Protein AF-A0A6P6XE10-F1 (afdb_monomer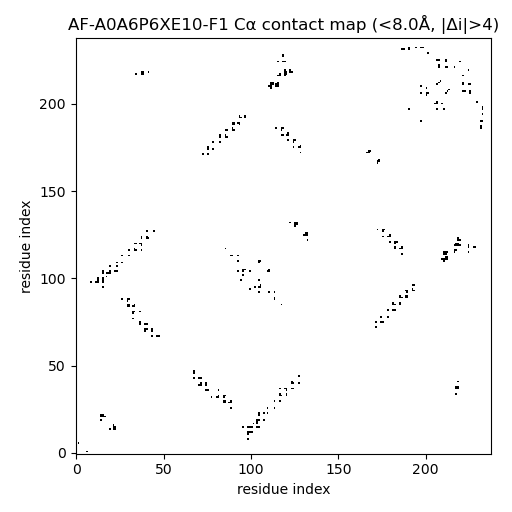)

Structure (mmCIF, N/CA/C/O backbone):
data_AF-A0A6P6XE10-F1
#
_entry.id   AF-A0A6P6XE10-F1
#
loop_
_atom_site.group_PDB
_atom_site.id
_atom_site.type_symbol
_atom_site.label_atom_id
_atom_site.label_alt_id
_atom_site.label_comp_id
_atom_site.label_asym_id
_atom_site.label_entity_id
_atom_site.label_seq_id
_atom_site.pdbx_PDB_ins_code
_atom_site.Cartn_x
_atom_site.Cartn_y
_atom_site.Cartn_z
_atom_site.occupancy
_atom_site.B_iso_or_equiv
_atom_site.auth_seq_id
_atom_site.auth_comp_id
_atom_site.auth_asym_id
_atom_site.auth_atom_id
_atom_site.pdbx_PDB_model_num
ATOM 1 N N . MET A 1 1 ? 12.582 8.127 -29.997 1.00 44.25 1 MET A N 1
ATOM 2 C CA . MET A 1 1 ? 12.121 9.504 -30.274 1.00 44.25 1 MET A CA 1
ATOM 3 C C . MET A 1 1 ? 11.555 10.067 -28.974 1.00 44.25 1 MET A C 1
ATOM 5 O O . MET A 1 1 ? 10.581 9.521 -28.466 1.00 44.25 1 MET A O 1
ATOM 9 N N . VAL A 1 2 ? 12.237 11.035 -28.357 1.00 37.75 2 VAL A N 1
ATOM 10 C CA . VAL A 1 2 ? 11.809 11.647 -27.086 1.00 37.75 2 VAL A CA 1
ATOM 11 C C . VAL A 1 2 ? 10.802 12.744 -27.424 1.00 37.75 2 VAL A C 1
ATOM 13 O O . VAL A 1 2 ? 11.134 13.687 -28.129 1.00 37.75 2 VAL A O 1
ATOM 16 N N . CYS A 1 3 ? 9.560 12.577 -26.981 1.00 37.59 3 CYS A N 1
ATOM 17 C CA . CYS A 1 3 ? 8.498 13.578 -27.071 1.00 37.59 3 CYS A CA 1
ATOM 18 C C . CYS A 1 3 ? 8.229 14.093 -25.655 1.00 37.59 3 CYS A C 1
ATOM 20 O O . CYS A 1 3 ? 8.334 13.321 -24.702 1.00 37.59 3 CYS A O 1
ATOM 22 N N . GLU A 1 4 ? 7.855 15.362 -25.522 1.00 43.22 4 GLU A N 1
ATOM 23 C CA . GLU A 1 4 ? 7.519 16.041 -24.263 1.00 43.22 4 GLU A CA 1
ATOM 24 C C . GLU A 1 4 ? 6.538 15.238 -23.380 1.00 43.22 4 GLU A C 1
ATOM 26 O O . GLU A 1 4 ? 6.714 15.169 -22.169 1.00 43.22 4 GLU A O 1
ATOM 31 N N . ARG A 1 5 ? 5.596 14.493 -23.986 1.00 48.28 5 ARG A N 1
ATOM 32 C CA . ARG A 1 5 ? 4.674 13.575 -23.281 1.00 48.28 5 ARG A CA 1
ATOM 33 C C . ARG A 1 5 ? 5.324 12.328 -22.671 1.00 48.28 5 ARG A C 1
ATOM 35 O O . ARG A 1 5 ? 4.779 11.767 -21.730 1.00 48.28 5 ARG A O 1
ATOM 42 N N . ASN A 1 6 ? 6.456 11.870 -23.202 1.00 52.91 6 ASN A N 1
ATOM 43 C CA . ASN A 1 6 ? 7.129 10.652 -22.739 1.00 52.91 6 ASN A CA 1
ATOM 44 C C . ASN A 1 6 ? 8.141 10.926 -21.619 1.00 52.91 6 ASN A C 1
ATOM 46 O O . ASN A 1 6 ? 8.602 9.980 -20.983 1.00 52.91 6 ASN A O 1
ATOM 50 N N . VAL A 1 7 ? 8.503 12.188 -21.370 1.00 55.91 7 VAL A N 1
ATOM 51 C CA . VAL A 1 7 ? 9.549 12.555 -20.402 1.00 55.91 7 VAL A CA 1
ATOM 52 C C . VAL A 1 7 ? 9.232 12.017 -19.004 1.00 55.91 7 VAL A C 1
ATOM 54 O O . VAL A 1 7 ? 10.127 11.487 -18.350 1.00 55.91 7 VAL A O 1
ATOM 57 N N . ASP A 1 8 ? 7.968 12.047 -18.577 1.00 64.69 8 ASP A N 1
ATOM 58 C CA . ASP A 1 8 ? 7.564 11.532 -17.263 1.00 64.69 8 ASP A CA 1
ATOM 59 C C . ASP A 1 8 ? 7.654 10.007 -17.156 1.00 64.69 8 ASP A C 1
ATOM 61 O O . ASP A 1 8 ? 7.986 9.485 -16.094 1.00 64.69 8 ASP A O 1
ATOM 65 N N . THR A 1 9 ? 7.431 9.270 -18.244 1.00 62.16 9 THR A N 1
ATOM 66 C CA . THR A 1 9 ? 7.625 7.812 -18.264 1.00 62.16 9 THR A CA 1
ATOM 67 C C . THR A 1 9 ? 9.105 7.451 -18.198 1.00 62.16 9 THR A C 1
ATOM 69 O O . THR A 1 9 ? 9.470 6.516 -17.498 1.00 62.16 9 THR A O 1
ATOM 72 N N . TRP A 1 10 ? 9.981 8.202 -18.873 1.00 57.69 10 TRP A N 1
ATOM 73 C CA . TRP A 1 10 ? 11.430 7.983 -18.787 1.00 57.69 10 TRP A CA 1
ATOM 74 C C . TRP A 1 10 ? 12.000 8.406 -17.432 1.00 57.69 10 TRP A C 1
ATOM 76 O O . TRP A 1 10 ? 12.838 7.695 -16.890 1.00 57.69 10 TRP A O 1
ATOM 86 N N . ARG A 1 11 ? 11.513 9.507 -16.845 1.00 64.44 11 ARG A N 1
ATOM 87 C CA . ARG A 1 11 ? 11.866 9.917 -15.476 1.00 64.44 11 ARG A CA 1
ATOM 88 C C . ARG A 1 11 ? 11.423 8.883 -14.446 1.00 64.44 11 ARG A C 1
ATOM 90 O O . ARG A 1 11 ? 12.188 8.574 -13.540 1.00 64.44 11 ARG A O 1
ATOM 97 N N . ARG A 1 12 ? 10.221 8.317 -14.594 1.00 63.31 12 ARG A N 1
ATOM 98 C CA . ARG A 1 12 ? 9.748 7.231 -13.725 1.00 63.31 12 ARG A CA 1
ATOM 99 C C . ARG A 1 12 ? 10.487 5.919 -13.983 1.00 63.31 12 ARG A C 1
ATOM 101 O O . ARG A 1 12 ? 10.833 5.248 -13.028 1.00 63.31 12 ARG A O 1
ATOM 108 N N . ALA A 1 13 ? 10.844 5.591 -15.221 1.00 62.06 13 ALA A N 1
ATOM 109 C CA . ALA A 1 13 ? 11.697 4.434 -15.504 1.00 62.06 13 ALA A CA 1
ATOM 110 C C . ALA A 1 13 ? 13.112 4.595 -14.914 1.00 62.06 13 ALA A C 1
ATOM 112 O O . ALA A 1 13 ? 13.650 3.640 -14.366 1.00 62.06 13 ALA A O 1
ATOM 113 N N . ALA A 1 14 ? 13.690 5.801 -14.957 1.00 61.50 14 ALA A N 1
ATOM 114 C CA . ALA A 1 14 ? 14.956 6.117 -14.289 1.00 61.50 14 ALA A CA 1
ATOM 115 C C . ALA A 1 14 ? 14.830 6.078 -12.756 1.00 61.50 14 ALA A C 1
ATOM 117 O O . ALA A 1 14 ? 15.754 5.693 -12.056 1.00 61.50 14 ALA A O 1
ATOM 118 N N . PHE A 1 15 ? 13.657 6.391 -12.202 1.00 67.38 15 PHE A N 1
ATOM 119 C CA . PHE A 1 15 ? 13.401 6.205 -10.771 1.00 67.38 15 PHE A CA 1
ATOM 120 C C . PHE A 1 15 ? 13.524 4.733 -10.327 1.00 67.38 15 PHE A C 1
ATOM 122 O O . PHE A 1 15 ? 13.884 4.459 -9.179 1.00 67.38 15 PHE A O 1
ATOM 129 N N . PHE A 1 16 ? 13.273 3.798 -11.247 1.00 67.81 16 PHE A N 1
ATOM 130 C CA . PHE A 1 16 ? 13.493 2.359 -11.088 1.00 67.81 16 PHE A CA 1
ATOM 131 C C . PHE A 1 16 ? 14.876 1.899 -11.610 1.00 67.81 16 PHE A C 1
ATOM 133 O O . PHE A 1 16 ? 15.006 0.749 -12.016 1.00 67.81 16 PHE A O 1
ATOM 140 N N . GLU A 1 17 ? 15.889 2.783 -11.622 1.00 69.44 17 GLU A N 1
ATOM 141 C CA . GLU A 1 17 ? 17.304 2.521 -11.977 1.00 69.44 17 GLU A CA 1
ATOM 142 C C . GLU A 1 17 ? 17.847 1.162 -11.478 1.00 69.44 17 GLU A C 1
ATOM 144 O O . GLU A 1 17 ? 17.348 0.623 -10.492 1.00 69.44 17 GLU A O 1
ATOM 149 N N . GLU A 1 18 ? 18.910 0.636 -12.114 1.00 60.69 18 GLU A N 1
ATOM 150 C CA . GLU A 1 18 ? 19.409 -0.756 -11.979 1.00 60.69 18 GLU A CA 1
ATOM 151 C C . GLU A 1 18 ? 19.476 -1.323 -10.543 1.00 60.69 18 GLU A C 1
ATOM 153 O O . GLU A 1 18 ? 19.252 -2.515 -10.350 1.00 60.69 18 GLU A O 1
ATOM 158 N N . THR A 1 19 ? 19.757 -0.506 -9.521 1.00 68.19 19 THR A N 1
ATOM 159 C CA . THR A 1 19 ? 19.873 -0.957 -8.118 1.00 68.19 19 THR A CA 1
ATOM 160 C C . THR A 1 19 ? 18.556 -0.909 -7.326 1.00 68.19 19 THR A C 1
ATOM 162 O 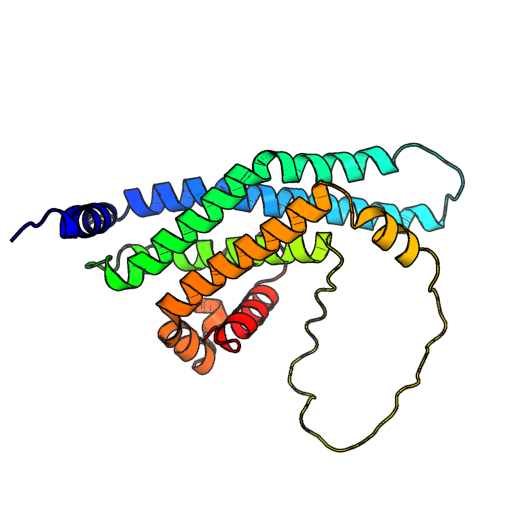O . THR A 1 19 ? 18.439 -1.521 -6.255 1.00 68.19 19 THR A O 1
ATOM 165 N N . GLY A 1 20 ? 17.566 -0.141 -7.799 1.00 73.94 20 GLY A N 1
ATOM 166 C CA . GLY A 1 20 ? 16.283 0.132 -7.135 1.00 73.94 20 GLY A CA 1
ATOM 167 C C . GLY A 1 20 ? 16.388 0.788 -5.758 1.00 73.94 20 GLY A C 1
ATOM 168 O O . GLY A 1 20 ? 15.415 0.805 -4.996 1.00 73.94 20 GLY A O 1
ATOM 169 N N . GLU A 1 21 ? 17.557 1.324 -5.402 1.00 80.00 21 GLU A N 1
ATOM 170 C CA . GLU A 1 21 ? 17.788 1.958 -4.103 1.00 80.00 21 GLU A CA 1
ATOM 171 C C . GLU A 1 21 ? 16.933 3.208 -3.908 1.00 80.00 21 GLU A C 1
ATOM 173 O O . GLU A 1 21 ? 16.387 3.415 -2.821 1.00 80.00 21 GLU A O 1
ATOM 178 N N . THR A 1 22 ? 16.770 4.014 -4.959 1.00 82.56 22 THR A N 1
ATOM 179 C CA . THR A 1 22 ? 15.951 5.231 -4.933 1.00 82.56 22 THR A CA 1
ATOM 180 C C . THR A 1 22 ? 14.490 4.899 -4.651 1.00 82.56 22 THR A C 1
ATOM 182 O O . THR A 1 22 ? 13.914 5.445 -3.706 1.00 82.56 22 THR A O 1
ATOM 185 N N . TYR A 1 23 ? 13.918 3.936 -5.384 1.00 83.38 23 TYR A N 1
ATOM 186 C CA . TYR A 1 23 ? 12.573 3.421 -5.120 1.00 83.38 23 TYR A CA 1
ATOM 187 C C . TYR A 1 23 ? 12.433 2.959 -3.665 1.00 83.38 23 TYR A C 1
ATOM 189 O O . TYR A 1 23 ? 11.539 3.415 -2.951 1.00 83.38 23 TYR A O 1
ATOM 197 N N . ARG A 1 24 ? 13.356 2.114 -3.186 1.00 84.81 24 ARG A N 1
ATOM 198 C CA . ARG A 1 24 ? 13.324 1.584 -1.814 1.00 84.81 24 ARG A CA 1
ATOM 199 C C . ARG A 1 24 ? 13.379 2.688 -0.764 1.00 84.81 24 ARG A C 1
ATOM 201 O O . ARG A 1 24 ? 12.619 2.645 0.203 1.00 84.81 24 ARG A O 1
ATOM 208 N N . ARG A 1 25 ? 14.240 3.688 -0.956 1.00 87.25 25 ARG A N 1
ATOM 209 C CA . ARG A 1 25 ? 14.377 4.825 -0.041 1.00 87.25 25 ARG A CA 1
ATOM 210 C C . ARG A 1 25 ? 13.095 5.648 0.014 1.00 87.25 25 ARG A C 1
ATOM 212 O O . ARG A 1 25 ? 12.632 5.953 1.108 1.00 87.25 25 ARG A O 1
ATOM 219 N N . VAL A 1 26 ? 12.508 5.977 -1.135 1.00 88.56 26 VAL A N 1
ATOM 220 C CA . VAL A 1 26 ? 11.277 6.778 -1.186 1.00 88.56 26 VAL A CA 1
ATOM 221 C C . VAL A 1 26 ? 10.099 6.020 -0.590 1.00 88.56 26 VAL A C 1
ATOM 223 O O . VAL A 1 26 ? 9.397 6.582 0.247 1.00 88.56 26 VAL A O 1
ATOM 226 N N . ILE A 1 27 ? 9.919 4.741 -0.938 1.00 91.44 27 ILE A N 1
ATOM 227 C CA . ILE A 1 27 ? 8.882 3.905 -0.323 1.00 91.44 27 ILE A CA 1
ATOM 228 C C . ILE A 1 27 ? 9.069 3.866 1.194 1.00 91.44 27 ILE A C 1
ATOM 230 O O . ILE A 1 27 ? 8.126 4.161 1.918 1.00 91.44 27 ILE A O 1
ATOM 234 N N . SER A 1 28 ? 10.281 3.599 1.687 1.00 91.75 28 SER A N 1
ATOM 235 C CA . SER A 1 28 ? 10.550 3.567 3.129 1.00 91.75 28 SER A CA 1
ATOM 236 C C . SER A 1 28 ? 10.228 4.901 3.816 1.00 91.75 28 SER A C 1
ATOM 238 O O . SER A 1 28 ? 9.572 4.910 4.855 1.00 91.75 2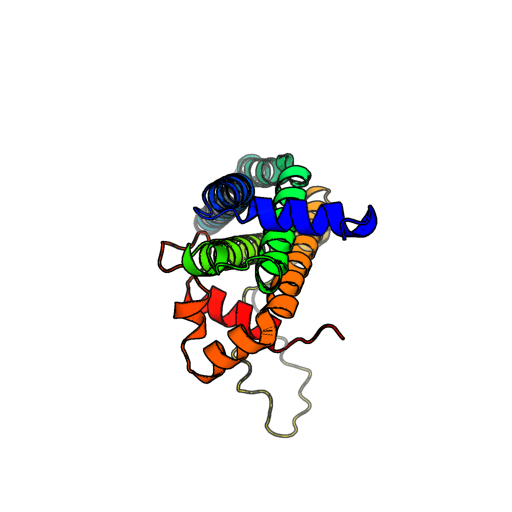8 SER A O 1
ATOM 240 N N . VAL A 1 29 ? 10.625 6.034 3.227 1.00 92.88 29 VAL A N 1
ATOM 241 C CA . VAL A 1 29 ? 10.323 7.368 3.773 1.00 92.88 29 VAL A CA 1
ATOM 242 C C . VAL A 1 29 ? 8.817 7.626 3.807 1.00 92.88 29 VAL A C 1
ATOM 244 O O . VAL A 1 29 ? 8.317 8.152 4.798 1.00 92.88 29 VAL A O 1
ATOM 247 N N . CYS A 1 30 ? 8.080 7.237 2.765 1.00 93.12 30 CYS A N 1
ATOM 248 C CA . CYS A 1 30 ? 6.634 7.427 2.715 1.00 93.12 30 CYS A CA 1
ATOM 249 C C . CYS A 1 30 ? 5.854 6.426 3.581 1.00 93.12 30 CYS A C 1
ATOM 251 O O . CYS A 1 30 ? 4.750 6.745 4.009 1.00 93.12 30 CYS A O 1
ATOM 253 N N . LEU A 1 31 ? 6.385 5.238 3.868 1.00 94.50 31 LEU A N 1
ATOM 254 C CA . LEU A 1 31 ? 5.722 4.296 4.771 1.00 94.50 31 LEU A CA 1
ATOM 255 C C . LEU A 1 31 ? 5.803 4.743 6.233 1.00 94.50 31 LEU A C 1
ATOM 257 O O . LEU A 1 31 ? 4.829 4.557 6.957 1.00 94.50 31 LEU A O 1
ATOM 261 N N . ARG A 1 32 ? 6.884 5.413 6.657 1.00 95.06 32 ARG A N 1
ATOM 262 C CA . ARG A 1 32 ? 7.074 5.821 8.063 1.00 95.06 32 ARG A CA 1
ATOM 263 C C . ARG A 1 32 ? 5.892 6.589 8.680 1.00 95.06 32 ARG A C 1
ATOM 265 O O . ARG A 1 32 ? 5.460 6.190 9.759 1.00 95.06 32 ARG A O 1
ATOM 272 N N . PRO A 1 33 ? 5.312 7.632 8.049 1.00 93.88 33 PRO A N 1
ATOM 273 C CA . PRO A 1 33 ? 4.146 8.312 8.622 1.00 93.88 33 PRO A CA 1
ATOM 274 C C . PRO A 1 33 ? 2.921 7.398 8.763 1.00 93.88 33 PRO A C 1
ATOM 276 O O . PRO A 1 33 ? 2.174 7.503 9.732 1.00 93.88 33 PRO A O 1
ATOM 279 N N . LEU A 1 34 ? 2.725 6.463 7.827 1.00 95.50 34 LEU A N 1
ATOM 280 C CA . LEU A 1 34 ? 1.629 5.490 7.880 1.00 95.50 34 LEU A CA 1
ATOM 281 C C . LEU A 1 34 ? 1.848 4.450 8.982 1.00 95.50 34 LEU A C 1
ATOM 283 O O . LEU A 1 34 ? 0.896 4.051 9.650 1.00 95.50 34 LEU A O 1
ATOM 287 N N . GLU A 1 35 ? 3.097 4.037 9.188 1.00 95.38 35 GLU A N 1
ATOM 288 C CA . GLU A 1 35 ? 3.494 3.147 10.276 1.00 95.38 35 GLU A CA 1
ATOM 289 C C . GLU A 1 35 ? 3.253 3.799 11.635 1.00 95.38 35 GLU A C 1
ATOM 291 O O . GLU A 1 35 ? 2.630 3.198 12.509 1.00 95.38 35 GLU A O 1
ATOM 296 N N . GLN A 1 36 ? 3.676 5.053 11.795 1.00 94.12 36 GLN A N 1
ATOM 297 C CA . GLN A 1 36 ? 3.440 5.832 13.008 1.00 94.12 36 GLN A CA 1
ATOM 298 C C . GLN A 1 36 ? 1.948 6.036 13.267 1.00 94.12 36 GLN A C 1
ATOM 300 O O . GLN A 1 36 ? 1.499 5.836 14.393 1.00 94.12 36 GLN A O 1
ATOM 305 N N . LEU A 1 37 ? 1.161 6.354 12.234 1.00 92.81 37 LEU A N 1
ATOM 306 C CA . LEU A 1 37 ? -0.295 6.430 12.344 1.00 92.81 37 LEU A CA 1
ATOM 307 C C . LEU A 1 37 ? -0.884 5.101 12.839 1.00 92.81 37 LEU A C 1
ATOM 309 O O . LEU A 1 37 ? -1.708 5.102 13.754 1.00 92.81 37 LEU A O 1
ATOM 313 N N . ALA A 1 38 ? -0.453 3.976 12.255 1.00 93.00 38 ALA A N 1
ATOM 314 C CA . ALA A 1 38 ? -0.944 2.652 12.621 1.00 93.00 38 ALA A CA 1
ATOM 315 C C . ALA A 1 38 ? -0.637 2.307 14.089 1.00 93.00 38 ALA A C 1
ATOM 317 O O . ALA A 1 38 ? -1.525 1.887 14.832 1.00 93.00 38 ALA A O 1
ATOM 318 N N . LEU A 1 39 ? 0.609 2.537 14.510 1.00 92.25 39 LEU A N 1
ATOM 319 C CA . LEU A 1 39 ? 1.088 2.247 15.860 1.00 92.25 39 LEU A CA 1
ATOM 320 C C . LEU A 1 39 ? 0.457 3.169 16.912 1.00 92.25 39 LEU A C 1
ATOM 322 O O . LEU A 1 39 ? 0.009 2.686 17.950 1.00 92.25 39 LEU A O 1
ATOM 326 N N . ASN A 1 40 ? 0.374 4.475 16.642 1.00 91.19 40 ASN A N 1
ATOM 327 C CA . ASN A 1 40 ? -0.164 5.453 17.590 1.00 91.19 40 ASN A CA 1
ATOM 328 C C . ASN A 1 40 ? -1.665 5.251 17.819 1.00 91.19 40 ASN A C 1
ATOM 330 O O . ASN A 1 40 ? -2.117 5.239 18.966 1.00 91.19 40 ASN A O 1
ATOM 334 N N . LEU A 1 41 ? -2.437 5.025 16.746 1.00 88.44 41 LEU A N 1
ATOM 335 C CA . LEU A 1 41 ? -3.858 4.701 16.876 1.00 88.44 41 LEU A CA 1
ATOM 336 C C . LEU A 1 41 ? -4.065 3.345 17.555 1.00 88.44 41 LEU A C 1
ATOM 338 O O . LEU A 1 41 ? -4.958 3.226 18.390 1.00 88.44 41 LEU A O 1
ATOM 342 N N . GLY A 1 42 ? -3.237 2.342 17.245 1.00 86.62 42 GLY A N 1
ATOM 343 C CA . GLY A 1 42 ? -3.321 1.015 17.856 1.00 86.62 42 GLY A CA 1
ATOM 344 C C . GLY A 1 42 ? -3.104 1.074 19.367 1.00 86.62 42 GLY A C 1
ATOM 345 O O . GLY A 1 42 ? -3.968 0.648 20.132 1.00 86.62 42 GLY A O 1
ATOM 346 N N . ALA A 1 43 ? -2.011 1.707 19.796 1.00 86.44 43 ALA A N 1
ATOM 347 C CA . ALA A 1 43 ? -1.699 1.917 21.209 1.00 86.44 43 ALA A CA 1
ATOM 348 C C . ALA A 1 43 ? -2.766 2.772 21.921 1.00 86.44 43 ALA A C 1
ATOM 350 O O . ALA A 1 43 ? -3.157 2.486 23.056 1.00 86.44 43 ALA A O 1
ATOM 351 N N . GLY A 1 44 ? -3.283 3.807 21.248 1.00 81.81 44 GLY A N 1
ATOM 352 C CA . GLY A 1 44 ? -4.380 4.629 21.760 1.00 81.81 44 GLY A CA 1
ATOM 353 C C . GLY A 1 44 ? -5.666 3.826 21.992 1.00 81.81 44 GLY A C 1
ATOM 354 O O . GLY A 1 44 ? -6.310 3.980 23.029 1.00 81.81 44 GLY A O 1
ATOM 355 N N . LEU A 1 45 ? -6.013 2.915 21.079 1.00 81.31 45 LEU A N 1
ATOM 356 C CA . LEU A 1 45 ? -7.178 2.036 21.216 1.00 81.31 45 LEU A CA 1
ATOM 357 C C . LEU A 1 45 ? -7.008 0.992 22.327 1.00 81.31 45 LEU A C 1
ATOM 359 O O . LEU A 1 45 ? -7.948 0.772 23.091 1.00 81.31 45 LEU A O 1
ATOM 363 N N . GLU A 1 46 ? -5.827 0.384 22.451 1.00 77.75 46 GLU A N 1
ATOM 364 C CA . GLU A 1 46 ? -5.524 -0.588 23.511 1.00 77.75 46 GLU A CA 1
ATOM 365 C C . GLU A 1 46 ? -5.577 0.055 24.903 1.00 77.75 46 GLU A C 1
ATOM 367 O O . GLU A 1 46 ? -6.207 -0.491 25.810 1.00 77.75 46 GLU A O 1
ATOM 372 N N . SER A 1 47 ? -5.000 1.253 25.055 1.00 71.75 47 SER A N 1
ATOM 373 C CA . SER A 1 47 ? -5.044 2.010 26.314 1.00 71.75 47 SER A CA 1
ATOM 374 C C . SER A 1 47 ? -6.476 2.380 26.727 1.00 71.75 47 SER A C 1
ATOM 376 O O . SER A 1 47 ? -6.861 2.165 27.875 1.00 71.75 47 SER A O 1
ATOM 378 N N . SER A 1 48 ? -7.312 2.817 25.776 1.00 63.25 48 SER A N 1
ATOM 379 C CA . SER A 1 48 ? -8.728 3.124 26.025 1.00 63.25 48 SER A CA 1
ATOM 380 C C . SER A 1 48 ? -9.567 1.887 26.384 1.00 63.25 48 SER A C 1
ATOM 382 O O . SER A 1 48 ? -10.524 1.988 27.156 1.00 63.25 48 SER A O 1
ATOM 384 N N . LEU A 1 49 ? -9.246 0.711 25.830 1.00 58.41 49 LEU A N 1
ATOM 385 C CA . LEU A 1 49 ? -9.953 -0.540 26.130 1.00 58.41 49 LEU A CA 1
ATOM 386 C C . LEU A 1 49 ? -9.546 -1.119 27.494 1.00 58.41 49 LEU A C 1
ATOM 388 O O . LEU A 1 49 ? -10.413 -1.581 28.238 1.00 58.41 49 LEU A O 1
ATOM 392 N N . GLY A 1 50 ? -8.252 -1.060 27.829 1.00 50.34 50 GLY A N 1
ATOM 393 C CA . GLY A 1 50 ? -7.715 -1.495 29.121 1.00 50.34 50 GLY A CA 1
ATOM 394 C C . GLY A 1 50 ? -8.313 -0.708 30.285 1.00 50.34 50 GLY A C 1
ATOM 395 O O . GLY A 1 50 ? -8.761 -1.302 31.266 1.00 50.34 50 GLY A O 1
ATOM 396 N N . GLU A 1 51 ? -8.437 0.610 30.123 1.00 49.97 51 GLU A N 1
ATOM 397 C CA . GLU A 1 51 ? -9.117 1.469 31.092 1.00 49.97 51 GLU A CA 1
ATOM 398 C C . GLU A 1 51 ? -10.596 1.072 31.239 1.00 49.97 51 GLU A C 1
ATOM 400 O O . GLU A 1 51 ? -11.036 0.779 32.342 1.00 49.97 51 GLU A O 1
ATOM 405 N N . LYS A 1 52 ? -11.366 0.879 30.162 1.00 48.94 52 LYS A N 1
ATOM 406 C CA . LYS A 1 52 ? -12.793 0.488 30.274 1.00 48.94 52 LYS A CA 1
ATOM 407 C C . LYS A 1 52 ? -13.061 -0.795 31.075 1.00 48.94 52 LYS A C 1
ATOM 409 O O . LYS A 1 52 ? -14.133 -0.908 31.666 1.00 48.94 52 LYS A O 1
ATOM 414 N N . SER A 1 53 ? -12.116 -1.737 31.123 1.00 46.38 53 SER A N 1
ATOM 415 C CA . SER A 1 53 ? -12.237 -2.956 31.942 1.00 46.38 53 SER A CA 1
ATOM 416 C C . SER A 1 53 ? -12.054 -2.702 33.446 1.00 46.38 53 SER A C 1
ATOM 418 O O . SER A 1 53 ? -12.687 -3.367 34.262 1.00 46.38 53 SER A O 1
ATOM 420 N N . ALA A 1 54 ? -11.254 -1.694 33.807 1.00 45.84 54 ALA A N 1
ATOM 421 C CA . ALA A 1 54 ? -10.988 -1.286 35.185 1.00 45.84 54 ALA A CA 1
ATOM 422 C C . ALA A 1 54 ? -12.026 -0.283 35.735 1.00 45.84 54 ALA A C 1
ATOM 424 O O . ALA A 1 54 ? -12.135 -0.102 36.944 1.00 45.84 54 ALA A O 1
ATOM 425 N N . TYR A 1 55 ? -12.809 0.364 34.862 1.00 44.38 55 TYR A N 1
ATOM 426 C CA . TYR A 1 55 ? -13.763 1.420 35.237 1.00 44.38 55 TYR A CA 1
ATOM 427 C C . TYR A 1 55 ? -15.170 0.915 35.590 1.00 44.38 55 TYR A C 1
ATOM 429 O O . TYR A 1 55 ? -15.981 1.689 36.097 1.00 44.38 55 TYR A O 1
ATOM 437 N N . LEU A 1 56 ? -15.487 -0.371 35.382 1.00 46.66 56 LEU A N 1
ATOM 438 C CA . LEU A 1 56 ? -16.759 -0.926 35.873 1.00 46.66 56 LEU A CA 1
ATOM 439 C C . LEU A 1 56 ? -16.814 -1.015 37.410 1.00 46.66 56 LEU A C 1
ATOM 441 O O . LEU A 1 56 ? -17.902 -1.164 37.960 1.00 46.66 56 LEU A O 1
ATOM 445 N N . SER A 1 57 ? -15.676 -0.875 38.098 1.00 45.56 57 SER A N 1
ATOM 446 C CA . SER A 1 57 ? -15.582 -0.897 39.562 1.00 45.56 57 SER A CA 1
ATOM 447 C C . SER A 1 57 ? -15.546 0.475 40.244 1.00 45.56 57 SER A C 1
ATOM 449 O O . SER A 1 57 ? -15.709 0.513 41.457 1.00 45.56 57 SER A O 1
ATOM 451 N N . ASP A 1 58 ? -15.369 1.590 39.523 1.00 40.09 58 ASP A N 1
ATOM 452 C CA . ASP A 1 58 ? -15.068 2.885 40.162 1.00 40.09 58 ASP A CA 1
ATOM 453 C C . ASP A 1 58 ? -15.887 4.042 39.556 1.00 40.09 58 ASP A C 1
ATOM 455 O O . ASP A 1 58 ? -15.387 4.961 38.912 1.00 40.09 58 ASP A O 1
ATOM 459 N N . GLN A 1 59 ? -17.209 3.981 39.739 1.00 47.88 59 GLN A N 1
ATOM 460 C CA . GLN A 1 59 ? -18.196 4.938 39.209 1.00 47.88 59 GLN A CA 1
ATOM 461 C C . GLN A 1 59 ? -18.158 6.356 39.830 1.00 47.88 59 GLN A C 1
ATOM 463 O O . GLN A 1 59 ? -19.124 7.106 39.698 1.00 47.88 59 GLN A O 1
ATOM 468 N N . LEU A 1 60 ? -17.070 6.785 40.479 1.00 52.56 60 LEU A N 1
ATOM 469 C CA . LEU A 1 60 ? -16.991 8.108 41.119 1.00 52.56 60 LEU A CA 1
ATOM 470 C C . LEU A 1 60 ? -15.596 8.774 41.025 1.00 52.56 60 LEU A C 1
ATOM 472 O O . LEU A 1 60 ? -15.055 9.168 42.056 1.00 52.56 60 LEU A O 1
ATOM 476 N N . ARG A 1 61 ? -15.012 9.000 39.826 1.00 37.09 61 ARG A N 1
ATOM 477 C CA . ARG A 1 61 ? -14.043 10.117 39.622 1.00 37.09 61 ARG A CA 1
ATOM 478 C C . ARG A 1 61 ? -13.696 10.501 38.165 1.00 37.09 61 ARG 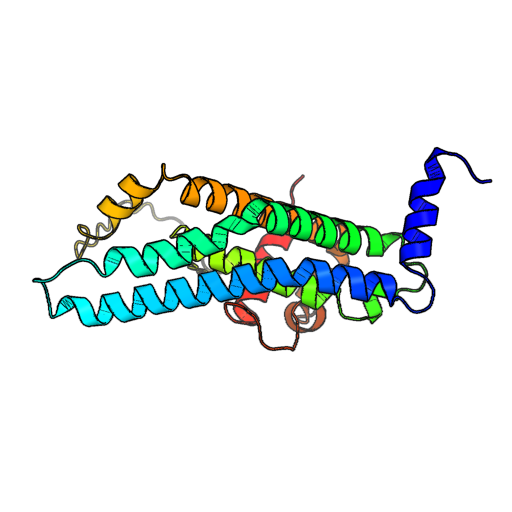A C 1
ATOM 480 O O . ARG A 1 61 ? -14.094 9.853 37.213 1.00 37.09 61 ARG A O 1
ATOM 487 N N . SER A 1 62 ? -12.992 11.636 38.073 1.00 45.59 62 SER A N 1
ATOM 488 C CA . SER A 1 62 ? -12.790 12.644 37.013 1.00 45.59 62 SER A CA 1
ATOM 489 C C . SER A 1 62 ? -11.619 12.380 36.022 1.00 45.59 62 SER A C 1
ATOM 491 O O . SER A 1 62 ? -11.392 11.245 35.634 1.00 45.59 62 SER A O 1
ATOM 493 N N . PRO A 1 63 ? -10.869 13.414 35.574 1.00 42.66 63 PRO A N 1
ATOM 494 C CA . PRO A 1 63 ? -10.669 13.927 34.210 1.00 42.66 63 PRO A CA 1
ATOM 495 C C . PRO A 1 63 ? -9.730 13.096 33.295 1.00 42.66 63 PRO A C 1
ATOM 497 O O . PRO A 1 63 ? -9.027 13.660 32.455 1.00 42.66 63 PRO A O 1
ATOM 500 N N . THR A 1 64 ? -9.701 11.773 33.438 1.00 42.16 64 THR A N 1
ATOM 501 C CA . THR A 1 64 ? -8.814 10.869 32.681 1.00 42.16 64 THR A CA 1
ATOM 502 C C . THR A 1 64 ? -9.318 10.588 31.260 1.00 42.16 64 THR A C 1
ATOM 504 O O . THR A 1 64 ? -8.505 10.429 30.351 1.00 42.16 64 THR A O 1
ATOM 507 N N . ASP A 1 65 ? -10.632 10.705 31.021 1.00 46.06 65 ASP A N 1
ATOM 508 C CA . ASP A 1 65 ? -11.248 10.650 29.678 1.00 46.06 65 ASP A CA 1
ATOM 509 C C . ASP A 1 65 ? -10.600 11.634 28.678 1.00 46.06 65 ASP A C 1
ATOM 511 O O . ASP A 1 65 ? -10.599 11.402 27.470 1.00 46.06 65 ASP A O 1
ATOM 515 N N . ARG A 1 66 ? -9.990 12.727 29.165 1.00 46.91 66 ARG A N 1
ATOM 516 C CA . ARG A 1 66 ? -9.311 13.721 28.318 1.00 46.91 66 ARG A CA 1
ATOM 517 C C . ARG A 1 66 ? -7.965 13.237 27.770 1.00 46.91 66 ARG A C 1
ATOM 519 O O . ARG A 1 66 ? -7.563 13.695 26.705 1.00 46.91 66 ARG A O 1
ATOM 526 N N . LEU A 1 67 ? -7.259 12.348 28.473 1.00 45.88 67 LEU A N 1
ATOM 527 C CA . LEU A 1 67 ? -5.886 11.966 28.118 1.00 45.88 67 LEU A CA 1
ATOM 528 C C . LEU A 1 67 ? -5.848 10.927 26.987 1.00 45.88 67 LEU A C 1
ATOM 530 O O . LEU A 1 67 ? -5.012 11.036 26.088 1.00 45.88 67 LEU A O 1
ATOM 534 N N . GLY A 1 68 ? -6.769 9.958 27.001 1.00 50.50 68 GLY A N 1
ATOM 535 C CA . GLY A 1 68 ? -6.934 8.984 25.916 1.00 50.50 68 GLY A CA 1
ATOM 536 C C . GLY A 1 68 ? -7.447 9.633 24.626 1.00 50.50 68 GLY A C 1
ATOM 537 O O . GLY A 1 68 ? -6.885 9.411 23.552 1.00 50.50 68 GLY A O 1
ATOM 538 N N . ASP A 1 69 ? -8.442 10.521 24.738 1.00 56.38 69 ASP A N 1
ATOM 539 C CA . ASP A 1 69 ? -8.960 11.282 23.595 1.00 56.38 69 ASP A CA 1
ATOM 540 C C . ASP A 1 69 ? -7.897 12.270 23.031 1.00 56.38 69 ASP A C 1
ATOM 542 O O . ASP A 1 69 ? -7.872 12.497 21.820 1.00 56.38 69 ASP A O 1
ATOM 546 N N . SER A 1 70 ? -6.957 12.787 23.847 1.00 60.19 70 SER A N 1
ATOM 547 C CA . SER A 1 70 ? -5.851 13.662 23.389 1.00 60.19 70 SER A CA 1
ATOM 548 C C . SER A 1 70 ? -4.825 12.935 22.513 1.00 60.19 70 SER A C 1
ATOM 550 O O . SER A 1 70 ? -4.476 13.435 21.445 1.00 60.19 70 SER A O 1
ATOM 552 N N . ARG A 1 71 ? -4.374 11.729 22.897 1.00 64.88 71 ARG A N 1
ATOM 553 C CA . ARG A 1 71 ? -3.392 10.961 22.094 1.00 64.88 71 ARG A CA 1
ATOM 554 C C . ARG A 1 71 ? -3.970 10.505 20.751 1.00 64.88 71 ARG A C 1
ATOM 556 O O . ARG A 1 71 ? -3.279 10.485 19.729 1.00 64.88 71 ARG A O 1
ATOM 563 N N . LEU A 1 72 ? -5.262 10.172 20.732 1.00 68.12 72 LEU A N 1
ATOM 564 C CA . LEU A 1 72 ? -5.982 9.847 19.499 1.00 68.12 72 LEU A CA 1
ATOM 565 C C . LEU A 1 72 ? -6.159 11.089 18.611 1.00 68.12 72 LEU A C 1
ATOM 567 O O . LEU A 1 72 ? -6.040 10.983 17.391 1.00 68.12 72 LEU A O 1
ATOM 571 N N . HIS A 1 73 ? -6.381 12.268 19.204 1.00 67.19 73 HIS A N 1
ATOM 572 C CA . HIS A 1 73 ? -6.408 13.535 18.469 1.00 67.19 73 HIS A CA 1
ATOM 573 C C . HIS A 1 73 ? -5.052 13.848 17.827 1.00 67.19 73 HIS A C 1
ATOM 575 O O . HIS A 1 73 ? -4.997 14.210 16.650 1.00 67.19 73 HIS A O 1
ATOM 581 N N . GLU A 1 74 ? -3.961 13.682 18.577 1.00 74.19 74 GLU A N 1
ATOM 582 C CA . GLU A 1 74 ? -2.597 13.926 18.096 1.00 74.19 74 GLU A CA 1
ATOM 583 C C . GLU A 1 74 ? -2.230 13.036 16.907 1.00 74.19 74 GLU A C 1
ATOM 585 O O . GLU A 1 74 ? -1.599 13.501 15.959 1.00 74.19 74 GLU A O 1
ATOM 590 N N . SER A 1 75 ? -2.724 11.796 16.889 1.00 74.69 75 SER A N 1
ATOM 591 C CA . SER A 1 75 ? -2.488 10.846 15.794 1.00 74.69 75 SER A CA 1
ATOM 592 C C . SER A 1 75 ? -3.011 11.337 14.431 1.00 74.69 75 SER A C 1
ATOM 594 O O . SER A 1 75 ? -2.509 10.917 13.393 1.00 74.69 75 SER A O 1
ATOM 596 N N . PHE A 1 76 ? -3.991 12.249 14.409 1.00 80.12 76 PHE A N 1
ATOM 597 C CA . PHE A 1 76 ? -4.540 12.850 13.184 1.00 80.12 76 PHE A CA 1
ATOM 598 C C . PHE A 1 76 ? -4.024 14.275 12.906 1.00 80.12 76 PHE A C 1
ATOM 600 O O . PHE A 1 76 ? -4.553 14.964 12.017 1.00 80.12 76 PHE A O 1
ATOM 607 N N . ASN A 1 77 ? -3.009 14.744 13.637 1.00 79.00 77 ASN A N 1
ATOM 608 C CA . ASN A 1 77 ? -2.346 16.013 13.331 1.00 79.00 77 ASN A CA 1
ATOM 609 C C . ASN A 1 77 ? -1.613 15.925 11.984 1.00 79.00 77 ASN A C 1
ATOM 611 O O . ASN A 1 77 ? -1.811 16.788 11.131 1.00 79.00 77 ASN A O 1
ATOM 615 N N . ASP A 1 78 ? -0.935 14.805 11.723 1.00 85.88 78 ASP A N 1
ATOM 616 C CA . ASP A 1 78 ? -0.198 14.546 10.476 1.00 85.88 78 ASP A CA 1
ATOM 617 C C . ASP A 1 78 ? -1.066 13.920 9.370 1.00 85.88 78 ASP A C 1
ATOM 619 O O . ASP A 1 78 ? -0.577 13.235 8.467 1.00 85.88 78 ASP A O 1
ATOM 623 N N . PHE A 1 79 ? -2.381 14.158 9.413 1.00 88.44 79 PHE A N 1
ATOM 624 C CA . PHE A 1 79 ? -3.343 13.585 8.466 1.00 88.44 79 PHE A CA 1
ATOM 625 C C . PHE A 1 79 ? -2.973 13.863 7.001 1.00 88.44 79 PHE A C 1
ATOM 627 O O . PHE A 1 79 ? -3.018 12.953 6.176 1.00 88.44 79 PHE A O 1
ATOM 634 N N . GLN A 1 80 ? -2.592 15.101 6.664 1.00 91.44 80 GLN A N 1
ATOM 635 C CA . GLN A 1 80 ? -2.235 15.469 5.288 1.00 91.44 80 GLN A CA 1
ATOM 636 C C . GLN A 1 80 ? -0.977 14.738 4.808 1.00 91.44 80 GLN A C 1
ATOM 638 O O . GLN A 1 80 ? -0.952 14.239 3.683 1.00 91.44 80 GLN A O 1
ATOM 643 N N . LEU A 1 81 ? 0.031 14.617 5.676 1.00 92.31 81 LEU A N 1
ATOM 644 C CA . LEU A 1 81 ? 1.259 13.886 5.380 1.00 92.31 81 LEU A CA 1
ATOM 645 C C . LEU A 1 81 ? 0.957 12.406 5.127 1.00 92.31 81 LEU A C 1
ATOM 647 O O . LEU A 1 81 ? 1.326 11.880 4.080 1.00 92.31 81 LEU A O 1
ATOM 651 N N . CYS A 1 82 ? 0.203 11.760 6.022 1.00 94.06 82 CYS A N 1
ATOM 652 C CA . CYS A 1 82 ? -0.232 10.373 5.848 1.00 94.06 82 CYS A CA 1
ATOM 653 C C . CYS A 1 82 ? -1.026 10.190 4.546 1.00 94.06 82 CYS A C 1
ATOM 655 O O . CYS A 1 82 ? -0.800 9.244 3.793 1.00 94.06 82 CYS A O 1
ATOM 657 N N . ALA A 1 83 ? -1.925 11.124 4.242 1.00 94.50 83 ALA A N 1
ATOM 658 C CA . ALA A 1 83 ? -2.736 11.111 3.035 1.00 94.50 83 ALA A CA 1
ATOM 659 C C . ALA A 1 83 ? -1.907 11.226 1.743 1.00 94.50 83 ALA A C 1
ATOM 661 O O . ALA A 1 83 ? -2.230 10.577 0.745 1.00 94.50 83 ALA A O 1
ATOM 662 N N . TRP A 1 84 ? -0.861 12.055 1.719 1.00 94.88 84 TRP A N 1
ATOM 663 C CA . TRP A 1 84 ? 0.050 12.140 0.573 1.00 94.88 84 TRP A CA 1
ATOM 664 C C . TRP A 1 84 ? 0.928 10.904 0.465 1.00 94.88 84 TRP A C 1
ATOM 666 O O . TRP A 1 84 ? 1.017 10.321 -0.612 1.00 94.88 84 TRP A O 1
ATOM 676 N N . CYS A 1 85 ? 1.494 10.449 1.581 1.00 95.12 85 CYS A N 1
ATOM 677 C CA . CYS A 1 85 ? 2.290 9.234 1.647 1.00 95.12 85 CYS A CA 1
ATOM 678 C C . CYS A 1 85 ? 1.529 8.013 1.118 1.00 95.12 85 CYS A C 1
ATOM 680 O O . CYS A 1 85 ? 2.052 7.319 0.250 1.00 95.12 85 CYS A O 1
ATOM 682 N N . ALA A 1 86 ? 0.278 7.801 1.545 1.00 96.94 86 ALA A N 1
ATOM 683 C CA . ALA A 1 86 ? -0.571 6.707 1.066 1.00 96.94 86 ALA A CA 1
ATOM 684 C C . ALA A 1 86 ? -0.799 6.751 -0.453 1.00 96.94 86 ALA A C 1
ATOM 686 O O . ALA A 1 86 ? -0.794 5.711 -1.115 1.00 96.94 86 ALA A O 1
ATOM 687 N N . ARG A 1 87 ? -0.997 7.943 -1.026 1.00 95.62 87 ARG A N 1
ATOM 688 C CA . ARG A 1 87 ? -1.184 8.104 -2.476 1.00 95.62 87 ARG A CA 1
ATOM 689 C C . ARG A 1 87 ? 0.114 7.915 -3.250 1.00 95.62 87 ARG A C 1
ATOM 691 O O . ARG A 1 87 ? 0.086 7.298 -4.310 1.00 95.62 87 ARG A O 1
ATOM 698 N N . ILE A 1 88 ? 1.237 8.409 -2.728 1.00 92.75 88 ILE A N 1
ATOM 699 C CA . ILE A 1 88 ? 2.558 8.270 -3.350 1.00 92.75 88 ILE A CA 1
ATOM 700 C C . ILE A 1 88 ? 2.962 6.798 -3.395 1.00 92.75 88 ILE A C 1
ATOM 702 O O . ILE A 1 88 ? 3.268 6.306 -4.478 1.00 92.75 88 ILE A O 1
ATOM 706 N N . VAL A 1 89 ? 2.906 6.073 -2.268 1.00 94.44 89 VAL A N 1
ATOM 707 C CA . VAL A 1 89 ? 3.282 4.647 -2.258 1.00 94.44 89 VAL A CA 1
ATOM 708 C C . VAL A 1 89 ? 2.374 3.833 -3.170 1.00 94.44 89 VAL A C 1
ATOM 710 O O . VAL A 1 89 ? 2.878 3.047 -3.960 1.00 94.44 89 VAL A O 1
ATOM 713 N N . ALA A 1 90 ? 1.062 4.091 -3.170 1.00 94.62 90 ALA A N 1
ATOM 714 C CA . ALA A 1 90 ? 0.147 3.417 -4.087 1.00 94.62 90 ALA A CA 1
ATOM 715 C C . ALA A 1 90 ? 0.459 3.720 -5.554 1.00 94.62 90 ALA A C 1
ATOM 717 O O . ALA A 1 90 ? 0.500 2.806 -6.374 1.00 94.62 90 ALA A O 1
ATOM 718 N N . SER A 1 91 ? 0.730 4.986 -5.881 1.00 91.88 91 SER A N 1
ATOM 719 C CA . SER A 1 91 ? 1.030 5.407 -7.251 1.00 91.88 91 SER A CA 1
ATOM 720 C C . SER A 1 91 ? 2.335 4.810 -7.766 1.00 91.88 91 SER A C 1
ATOM 722 O O . SER A 1 91 ? 2.385 4.322 -8.896 1.00 91.88 91 SER A O 1
ATOM 724 N N . LEU A 1 92 ? 3.382 4.817 -6.938 1.00 89.31 92 LEU A N 1
ATOM 725 C CA . LEU A 1 92 ? 4.685 4.252 -7.277 1.00 89.31 92 LEU A CA 1
ATOM 726 C C . LEU A 1 92 ? 4.624 2.728 -7.379 1.00 89.31 92 LEU A C 1
ATOM 728 O O . LEU A 1 92 ? 5.133 2.172 -8.349 1.00 89.31 92 LEU A O 1
ATOM 732 N N . THR A 1 93 ? 3.963 2.058 -6.432 1.00 91.19 93 THR A N 1
ATOM 733 C CA . THR A 1 93 ? 3.788 0.604 -6.468 1.00 91.19 93 THR A CA 1
ATOM 734 C C . THR A 1 93 ? 2.960 0.179 -7.678 1.00 91.19 93 THR A C 1
ATOM 736 O O . THR A 1 93 ? 3.384 -0.707 -8.403 1.00 91.19 93 THR A O 1
ATOM 739 N N . ALA A 1 94 ? 1.834 0.827 -7.982 1.00 90.75 94 ALA A N 1
ATOM 740 C CA . ALA A 1 94 ? 1.044 0.495 -9.172 1.00 90.75 94 ALA A CA 1
ATOM 741 C C . ALA A 1 94 ? 1.804 0.763 -10.485 1.00 90.75 94 ALA A C 1
ATOM 743 O O . ALA A 1 94 ? 1.734 -0.038 -11.418 1.00 90.75 94 ALA A O 1
ATOM 744 N N . SER A 1 95 ? 2.556 1.869 -10.558 1.00 86.88 95 SER A N 1
ATOM 745 C CA . SER A 1 95 ? 3.367 2.202 -11.740 1.00 86.88 95 SER A CA 1
ATOM 746 C C . SER A 1 95 ? 4.505 1.207 -11.955 1.00 86.88 95 SER A C 1
ATOM 748 O O . SER A 1 95 ? 4.837 0.909 -13.104 1.00 86.88 95 SER A O 1
ATOM 750 N N . SER A 1 96 ? 5.064 0.643 -10.875 1.00 86.69 96 SER A N 1
ATOM 751 C CA . SER A 1 96 ? 6.166 -0.316 -10.974 1.00 86.69 96 SER A CA 1
ATOM 752 C C . SER A 1 96 ? 5.788 -1.539 -11.804 1.00 86.69 96 SER A C 1
ATOM 754 O O . SER A 1 96 ? 6.613 -2.013 -12.569 1.00 86.69 96 SER A O 1
ATOM 756 N N . ARG A 1 97 ? 4.521 -1.976 -11.808 1.00 86.81 97 ARG A N 1
ATOM 757 C CA . ARG A 1 97 ? 4.083 -3.101 -12.651 1.00 86.81 97 ARG A CA 1
ATOM 758 C C . ARG A 1 97 ? 4.457 -2.951 -14.130 1.00 86.81 97 ARG A C 1
ATOM 760 O O . ARG A 1 97 ? 4.757 -3.943 -14.785 1.00 86.81 97 ARG A O 1
ATOM 767 N N . LYS A 1 98 ? 4.376 -1.732 -14.670 1.00 82.50 98 LYS A N 1
ATOM 768 C CA . LYS A 1 98 ? 4.587 -1.462 -16.103 1.00 82.50 98 LYS A CA 1
ATOM 769 C C . LYS A 1 98 ? 5.927 -0.798 -16.395 1.00 82.50 98 LYS A C 1
ATOM 771 O O . LYS A 1 98 ? 6.430 -0.910 -17.509 1.00 82.50 98 LYS A O 1
ATOM 776 N N . GLU A 1 99 ? 6.461 -0.055 -15.433 1.00 79.94 99 GLU A N 1
ATOM 777 C CA . GLU A 1 99 ? 7.599 0.846 -15.646 1.00 79.94 99 GLU A CA 1
ATOM 778 C C . GLU A 1 99 ? 8.908 0.312 -15.053 1.00 79.94 99 GLU A C 1
ATOM 780 O O . GLU A 1 99 ? 9.980 0.783 -15.431 1.00 79.94 99 GLU A O 1
ATOM 785 N N . ASP A 1 100 ? 8.838 -0.711 -14.199 1.00 76.38 100 ASP A N 1
ATOM 786 C CA . ASP A 1 100 ? 9.993 -1.417 -13.649 1.00 76.38 100 ASP A CA 1
ATOM 787 C C . ASP A 1 100 ? 10.512 -2.474 -14.634 1.00 76.38 100 ASP A C 1
ATOM 789 O O . ASP A 1 100 ? 10.211 -3.665 -14.541 1.00 76.38 100 ASP A O 1
ATOM 793 N N . ARG A 1 101 ? 11.291 -2.029 -15.625 1.00 68.75 101 ARG A N 1
ATOM 794 C CA . ARG A 1 101 ? 11.805 -2.901 -16.700 1.00 68.75 101 ARG A CA 1
ATOM 795 C C . ARG A 1 101 ? 12.654 -4.068 -16.200 1.00 68.75 101 ARG A C 1
ATOM 797 O O . ARG A 1 101 ? 12.719 -5.091 -16.874 1.00 68.75 101 ARG A O 1
ATOM 804 N N . PHE A 1 102 ? 13.320 -3.895 -15.062 1.00 69.56 102 PHE A N 1
ATOM 805 C CA . PHE A 1 102 ? 14.233 -4.880 -14.485 1.00 69.56 102 PHE A CA 1
ATOM 806 C C . PHE A 1 102 ? 13.603 -5.654 -13.316 1.00 69.56 102 PHE A C 1
ATOM 808 O O . PHE A 1 102 ? 14.260 -6.506 -12.724 1.00 69.56 102 PHE A O 1
ATOM 815 N N . GLY A 1 103 ? 12.336 -5.378 -12.983 1.00 73.19 103 GLY A N 1
ATOM 816 C CA . GLY A 1 103 ? 11.624 -6.033 -11.887 1.00 73.19 103 GLY A CA 1
ATOM 817 C C . GLY A 1 103 ? 12.189 -5.715 -10.498 1.00 73.19 103 GLY A C 1
ATOM 818 O O . GLY A 1 103 ? 11.900 -6.435 -9.545 1.00 73.19 103 GLY A O 1
ATOM 819 N N . VAL A 1 104 ? 13.000 -4.665 -10.343 1.00 70.50 104 VAL A N 1
ATOM 820 C CA . VAL A 1 104 ? 13.696 -4.367 -9.086 1.00 70.50 104 VAL A CA 1
ATOM 821 C C . VAL A 1 104 ? 12.722 -4.022 -7.959 1.00 70.50 104 VAL A C 1
ATOM 823 O O . VAL A 1 104 ? 12.922 -4.451 -6.825 1.00 70.50 104 VAL A O 1
ATOM 826 N N . ALA A 1 105 ? 11.644 -3.294 -8.243 1.00 72.94 105 ALA A N 1
ATOM 827 C CA . ALA A 1 105 ? 10.601 -2.975 -7.271 1.00 72.94 105 ALA A CA 1
ATOM 828 C C . ALA A 1 105 ? 9.823 -4.220 -6.820 1.00 72.94 105 ALA A C 1
ATOM 830 O O . ALA A 1 105 ? 9.400 -4.294 -5.663 1.00 72.94 105 ALA A O 1
ATOM 831 N N . GLN A 1 106 ? 9.647 -5.196 -7.715 1.00 73.44 106 GLN A N 1
ATOM 832 C CA . GLN A 1 106 ? 9.013 -6.477 -7.394 1.00 73.44 106 GLN A CA 1
ATOM 833 C C . GLN A 1 106 ? 9.955 -7.372 -6.575 1.00 73.44 106 GLN A C 1
ATOM 835 O O . GLN A 1 106 ? 9.547 -7.941 -5.563 1.00 73.44 106 GLN A O 1
ATOM 840 N N . LEU A 1 107 ? 11.232 -7.433 -6.958 1.00 70.69 107 LEU A N 1
ATOM 841 C CA . LEU A 1 107 ? 12.264 -8.236 -6.299 1.00 70.69 107 LEU A CA 1
ATOM 842 C C . LEU A 1 107 ? 12.695 -7.668 -4.941 1.00 70.69 107 LEU A C 1
ATOM 8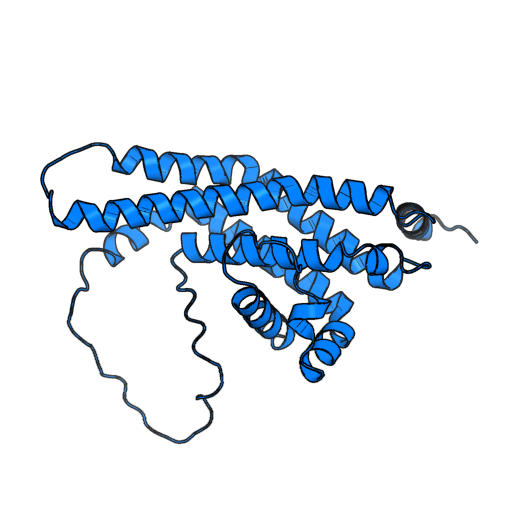44 O O . LEU A 1 107 ? 13.127 -8.417 -4.069 1.00 70.69 107 LEU A O 1
ATOM 848 N N . SER A 1 108 ? 12.561 -6.356 -4.719 1.00 69.31 108 SER A N 1
ATOM 849 C CA . SER A 1 108 ? 12.993 -5.722 -3.470 1.00 69.31 108 SER A CA 1
ATOM 850 C C . SER A 1 108 ? 12.087 -6.016 -2.269 1.00 69.31 108 SER A C 1
ATOM 852 O O . SER A 1 108 ? 12.389 -5.542 -1.176 1.00 69.31 108 SER A O 1
ATOM 854 N N . GLY A 1 109 ? 10.956 -6.709 -2.453 1.00 67.44 109 GLY A N 1
ATOM 855 C CA . GLY A 1 109 ? 10.026 -7.060 -1.373 1.00 67.44 109 GLY A CA 1
ATOM 856 C C . GLY A 1 109 ? 9.236 -5.881 -0.790 1.00 67.44 109 GLY A C 1
ATOM 857 O O . GLY A 1 109 ? 8.542 -6.036 0.208 1.00 67.44 109 GLY A O 1
ATOM 858 N N . ASN A 1 110 ? 9.294 -4.695 -1.402 1.00 81.88 110 ASN A N 1
ATOM 859 C CA . ASN A 1 110 ? 8.602 -3.517 -0.867 1.00 81.88 110 ASN A CA 1
ATOM 860 C C . ASN A 1 110 ? 7.090 -3.570 -1.087 1.00 81.88 110 ASN A C 1
ATOM 862 O O . ASN A 1 110 ? 6.352 -2.944 -0.336 1.00 81.88 110 ASN A O 1
ATOM 866 N N . ASN A 1 111 ? 6.614 -4.305 -2.094 1.00 89.25 111 ASN A N 1
ATOM 867 C CA . ASN A 1 111 ? 5.183 -4.390 -2.382 1.00 89.25 111 ASN A CA 1
ATOM 868 C C . ASN A 1 111 ? 4.417 -5.040 -1.217 1.00 89.25 111 ASN A C 1
ATOM 870 O O . ASN A 1 111 ? 3.343 -4.562 -0.856 1.00 89.25 111 ASN A O 1
ATOM 874 N N . THR A 1 112 ? 5.000 -6.059 -0.574 1.00 92.06 112 THR A N 1
ATOM 875 C CA . THR A 1 112 ? 4.406 -6.699 0.609 1.00 92.06 112 THR A CA 1
ATOM 876 C C . THR A 1 112 ? 4.391 -5.753 1.806 1.00 92.06 112 THR A C 1
ATOM 878 O O . THR A 1 112 ? 3.375 -5.651 2.488 1.00 92.06 112 THR A O 1
ATOM 881 N N . ALA A 1 113 ? 5.467 -4.985 2.019 1.00 93.31 113 ALA A N 1
ATOM 882 C CA . ALA A 1 113 ? 5.520 -3.950 3.050 1.00 93.31 113 ALA A CA 1
ATOM 883 C C . ALA A 1 113 ? 4.468 -2.852 2.811 1.00 93.31 113 ALA A C 1
ATOM 885 O O . ALA A 1 113 ? 3.733 -2.495 3.728 1.00 93.31 113 ALA A O 1
ATOM 886 N N . VAL A 1 114 ? 4.331 -2.365 1.573 1.00 95.00 114 VAL A N 1
ATOM 887 C CA . VAL A 1 114 ? 3.336 -1.346 1.204 1.00 95.00 114 VAL A CA 1
ATOM 888 C C . VAL A 1 114 ? 1.916 -1.846 1.458 1.00 95.00 114 VAL A C 1
ATOM 890 O O . VAL A 1 114 ? 1.150 -1.173 2.150 1.00 95.00 114 VAL A O 1
ATOM 893 N N . ILE A 1 115 ? 1.561 -3.030 0.948 1.00 96.12 115 ILE A N 1
ATOM 894 C CA . ILE A 1 115 ? 0.225 -3.608 1.134 1.00 96.12 115 ILE A CA 1
ATOM 895 C C . ILE A 1 115 ? -0.058 -3.867 2.617 1.00 96.12 115 ILE A C 1
ATOM 897 O O . ILE A 1 115 ? -1.108 -3.459 3.117 1.00 96.12 115 ILE A O 1
ATOM 901 N N . SER A 1 116 ? 0.877 -4.473 3.354 1.00 95.62 116 SER A N 1
ATOM 902 C CA . SER A 1 116 ? 0.708 -4.724 4.788 1.00 95.62 116 SER A CA 1
ATOM 903 C C . SER A 1 116 ? 0.534 -3.447 5.600 1.00 95.62 116 SER A C 1
ATOM 905 O O . SER A 1 116 ? -0.344 -3.405 6.464 1.00 95.62 116 SER A O 1
ATOM 907 N N . THR A 1 117 ? 1.314 -2.402 5.321 1.00 96.88 117 THR A N 1
ATOM 908 C CA . THR A 1 117 ? 1.211 -1.121 6.027 1.00 96.88 117 THR A CA 1
ATOM 909 C C . THR A 1 117 ? -0.105 -0.417 5.710 1.00 96.88 117 THR A C 1
ATOM 911 O O . THR A 1 117 ? -0.794 0.012 6.636 1.00 96.88 117 THR A O 1
ATOM 914 N N . LEU A 1 118 ? -0.521 -0.361 4.438 1.00 97.56 118 LEU A N 1
ATOM 915 C CA . LEU A 1 118 ? -1.807 0.234 4.050 1.00 97.56 118 LEU A CA 1
ATOM 916 C C . LEU A 1 118 ? -2.999 -0.512 4.667 1.00 97.56 118 LEU A C 1
ATOM 918 O O . LEU A 1 118 ? -3.918 0.125 5.185 1.00 97.56 118 LEU A O 1
ATOM 922 N N . LEU A 1 119 ? -2.985 -1.850 4.661 1.00 97.31 119 LEU A N 1
ATOM 923 C CA . LEU A 1 119 ? -4.046 -2.661 5.262 1.00 97.31 119 LEU A CA 1
ATOM 924 C C . LEU A 1 119 ? -4.077 -2.527 6.791 1.00 97.31 119 LEU A C 1
ATOM 926 O O . LEU A 1 119 ? -5.167 -2.408 7.356 1.00 97.31 119 LEU A O 1
ATOM 930 N N . SER A 1 120 ? -2.913 -2.498 7.451 1.00 96.50 120 SER A N 1
ATOM 931 C CA . SER A 1 120 ? -2.804 -2.295 8.906 1.00 96.50 120 SER A CA 1
ATOM 932 C C . SER A 1 120 ? -3.332 -0.916 9.307 1.00 96.50 120 SER A C 1
ATOM 934 O O . SER A 1 120 ? -4.164 -0.808 10.208 1.00 96.50 120 SER A O 1
ATOM 936 N N . ALA A 1 121 ? -2.918 0.132 8.586 1.00 96.44 121 ALA A N 1
ATOM 937 C CA . ALA A 1 121 ? -3.416 1.489 8.786 1.00 96.44 121 ALA A CA 1
ATOM 938 C C . ALA A 1 121 ? -4.936 1.562 8.565 1.00 96.44 121 ALA A C 1
ATOM 940 O O . ALA A 1 121 ? -5.657 2.169 9.355 1.00 96.44 121 ALA A O 1
ATOM 941 N N . LEU A 1 122 ? -5.459 0.895 7.530 1.00 96.62 122 LEU A N 1
ATOM 942 C CA . LEU A 1 122 ? -6.896 0.883 7.267 1.00 96.62 122 LEU A CA 1
ATOM 943 C C . LEU A 1 122 ? -7.663 0.150 8.369 1.00 96.62 122 LEU A C 1
ATOM 945 O O . LEU A 1 122 ? -8.722 0.615 8.779 1.00 96.62 122 LEU A O 1
ATOM 949 N N . LEU A 1 123 ? -7.159 -0.994 8.840 1.00 94.56 123 LEU A N 1
ATOM 950 C CA . LEU A 1 123 ? -7.765 -1.724 9.954 1.00 94.56 123 LEU A CA 1
ATOM 951 C C . LEU A 1 123 ? -7.857 -0.855 11.203 1.00 94.56 123 LEU A C 1
ATOM 953 O O . LEU A 1 123 ? -8.948 -0.748 11.756 1.00 94.56 123 LEU A O 1
ATOM 957 N N . VAL A 1 124 ? -6.764 -0.203 11.606 1.00 93.12 124 VAL A N 1
ATOM 958 C CA . VAL A 1 124 ? -6.770 0.579 12.846 1.00 93.12 124 VAL A CA 1
ATOM 959 C C . VAL A 1 124 ? -7.683 1.807 12.758 1.00 93.12 124 VAL A C 1
ATOM 961 O O . VAL A 1 124 ? -8.372 2.160 13.718 1.00 93.12 124 VAL A O 1
ATOM 964 N N . VAL A 1 125 ? -7.745 2.446 11.585 1.00 92.69 125 VAL A N 1
ATOM 965 C CA . VAL A 1 125 ? -8.644 3.582 11.349 1.00 92.69 125 VAL A CA 1
ATOM 966 C C . VAL A 1 125 ? -10.100 3.114 11.374 1.00 92.69 125 VAL A C 1
ATOM 968 O O . VAL A 1 125 ? -10.945 3.766 11.981 1.00 92.69 125 VAL A O 1
ATOM 971 N N . GLU A 1 126 ? -10.417 1.960 10.785 1.00 91.56 126 GLU A N 1
ATOM 972 C CA . GLU A 1 126 ? -11.768 1.394 10.843 1.00 91.56 126 GLU A CA 1
ATOM 973 C C . GLU A 1 126 ? -12.182 0.998 12.264 1.00 91.56 126 GLU A C 1
ATOM 975 O O . GLU A 1 126 ? -13.312 1.296 12.664 1.00 91.56 126 GLU A O 1
ATOM 980 N N . THR A 1 127 ? -11.275 0.407 13.047 1.00 90.00 127 THR A N 1
ATOM 981 C CA . THR A 1 127 ? -11.533 0.109 14.462 1.00 90.00 127 THR A CA 1
ATOM 982 C C . THR A 1 127 ? -11.741 1.382 15.272 1.00 90.00 127 THR A C 1
ATOM 984 O O . THR A 1 127 ? -12.666 1.437 16.081 1.00 90.00 127 THR A O 1
ATOM 987 N N . PHE A 1 128 ? -10.962 2.436 15.003 1.00 87.19 128 PHE A N 1
ATOM 988 C CA . PHE A 1 128 ? -11.150 3.751 15.620 1.00 87.19 128 PHE A CA 1
ATOM 989 C C . PHE A 1 128 ? -12.527 4.348 15.298 1.00 87.19 128 PHE A C 1
ATOM 991 O O . PHE A 1 128 ? -13.188 4.910 16.167 1.00 87.19 128 PHE A O 1
ATOM 998 N N . MET A 1 129 ? -13.012 4.162 14.070 1.00 86.81 129 MET A N 1
ATOM 999 C CA . MET A 1 129 ? -14.345 4.604 13.649 1.00 86.81 129 MET A CA 1
ATOM 1000 C C . MET A 1 129 ? -15.493 3.765 14.243 1.00 86.81 129 MET A C 1
ATOM 1002 O O . MET A 1 129 ? -16.658 4.051 13.962 1.00 86.81 129 MET A O 1
ATOM 1006 N N . GLY A 1 130 ? -15.197 2.715 15.016 1.00 77.94 130 GLY A N 1
ATOM 1007 C CA . GLY A 1 130 ? -16.193 1.796 15.566 1.00 77.94 130 GLY A CA 1
ATOM 1008 C C . GLY A 1 130 ? -16.757 0.805 14.543 1.00 77.94 130 GLY A C 1
ATOM 1009 O O . GLY A 1 130 ? -17.753 0.135 14.826 1.00 77.94 130 GLY A O 1
ATOM 1010 N N . LYS A 1 131 ? -16.140 0.675 13.359 1.00 70.62 131 LYS A N 1
ATOM 1011 C CA . LYS A 1 131 ? -16.473 -0.415 12.438 1.00 70.62 131 LYS A CA 1
ATOM 1012 C C . LYS A 1 131 ? -15.923 -1.699 13.050 1.00 70.62 131 LYS A C 1
ATOM 1014 O O . LYS A 1 131 ? -14.711 -1.894 13.107 1.00 70.62 131 LYS A O 1
ATOM 1019 N N . LYS A 1 132 ? -16.813 -2.563 13.552 1.00 55.06 132 LYS A N 1
ATOM 1020 C CA . LYS A 1 132 ? -16.416 -3.887 14.046 1.00 55.06 132 LYS A CA 1
ATOM 1021 C C . LYS A 1 132 ? -15.677 -4.611 12.921 1.00 55.06 132 LYS A C 1
ATOM 1023 O O . LYS A 1 132 ? -16.230 -4.773 11.836 1.00 55.06 132 LYS A O 1
ATOM 1028 N N . THR A 1 133 ? -14.475 -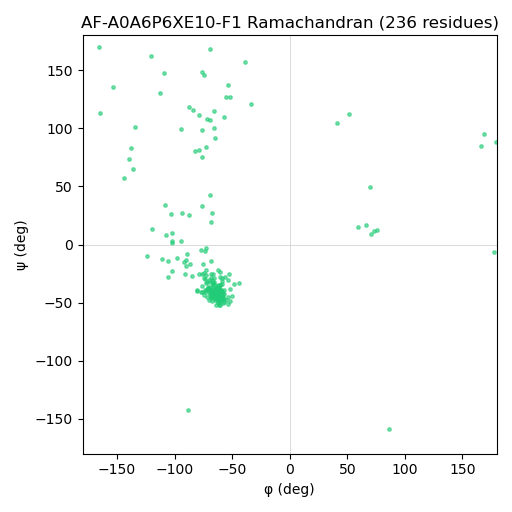5.098 13.208 1.00 51.12 133 THR A N 1
ATOM 1029 C CA . THR A 1 133 ? -13.707 -6.050 12.391 1.00 51.12 133 THR A CA 1
ATOM 1030 C C . THR A 1 133 ? -14.363 -7.435 12.411 1.00 51.12 133 THR A C 1
ATOM 1032 O O . THR A 1 133 ? -13.700 -8.455 12.568 1.00 51.12 133 THR A O 1
ATOM 1035 N N . ASN A 1 134 ? -15.694 -7.488 12.299 1.00 37.19 134 ASN A N 1
ATOM 1036 C CA . ASN A 1 134 ? -16.425 -8.738 12.233 1.00 37.19 134 ASN A CA 1
ATOM 1037 C C . ASN A 1 134 ? -16.288 -9.279 10.812 1.00 37.19 134 ASN A C 1
ATOM 1039 O O . ASN A 1 134 ? -17.154 -9.072 9.964 1.00 37.19 134 ASN A O 1
ATOM 1043 N N . ILE A 1 135 ? -15.163 -9.936 10.549 1.00 46.38 135 ILE A N 1
ATOM 1044 C CA . ILE A 1 135 ? -15.026 -10.814 9.396 1.00 46.38 135 ILE A CA 1
ATOM 1045 C C . ILE A 1 135 ? -15.767 -12.096 9.760 1.00 46.38 135 ILE A C 1
ATOM 1047 O O . ILE A 1 135 ? -15.179 -13.111 10.123 1.00 46.38 135 ILE A O 1
ATOM 1051 N N . GLN A 1 136 ? -17.097 -12.032 9.717 1.00 35.69 136 GLN A N 1
ATOM 1052 C CA . GLN A 1 136 ? -17.875 -13.245 9.562 1.00 35.69 136 GLN A CA 1
ATOM 1053 C C . GLN A 1 136 ? -17.552 -13.780 8.173 1.00 35.69 136 GLN A C 1
ATOM 1055 O O . GLN A 1 136 ? -17.801 -13.129 7.161 1.00 35.69 136 GLN A O 1
ATOM 1060 N N . SER A 1 137 ? -16.925 -14.951 8.166 1.00 33.19 137 SER A N 1
ATOM 1061 C CA . SER A 1 137 ? -16.683 -15.791 7.004 1.00 33.19 137 SER A CA 1
ATOM 1062 C C . SER A 1 137 ? -17.823 -15.682 5.988 1.00 33.19 137 SER A C 1
ATOM 1064 O O . SER A 1 137 ? -18.962 -16.046 6.292 1.00 33.19 137 SER A O 1
ATOM 1066 N N . SER A 1 138 ? -17.501 -15.256 4.767 1.00 35.16 138 SER A N 1
ATOM 1067 C CA . SER A 1 138 ? -18.412 -15.193 3.611 1.00 35.16 138 SER A CA 1
ATOM 1068 C C . SER A 1 138 ? -18.857 -16.586 3.105 1.00 35.16 138 SER A C 1
ATOM 1070 O O . SER A 1 138 ? -19.166 -16.772 1.935 1.00 35.16 138 SER A O 1
ATOM 1072 N N . HIS A 1 139 ? -18.881 -17.601 3.974 1.00 33.72 139 HIS A N 1
ATOM 1073 C CA . HIS A 1 139 ? -19.178 -18.994 3.628 1.00 33.72 139 HIS A CA 1
ATOM 1074 C C . HIS A 1 139 ? -20.549 -19.497 4.101 1.00 33.72 139 HIS A C 1
ATOM 1076 O O . HIS A 1 139 ? -20.851 -20.672 3.923 1.00 33.72 139 HIS A O 1
ATOM 1082 N N . HIS A 1 140 ? -21.421 -18.631 4.629 1.00 35.16 140 HIS A N 1
ATOM 1083 C CA . HIS A 1 140 ? -22.774 -19.038 5.047 1.00 35.16 140 HIS A CA 1
ATOM 1084 C C . HIS A 1 140 ? -23.926 -18.324 4.324 1.00 35.16 140 HIS A C 1
ATOM 1086 O O . HIS A 1 140 ? -25.072 -18.455 4.741 1.00 35.16 140 HIS A O 1
ATOM 1092 N N . LEU A 1 141 ? -23.667 -17.612 3.221 1.00 38.62 141 LEU A N 1
ATOM 1093 C CA . LEU A 1 141 ? -24.697 -16.847 2.499 1.00 38.62 141 LEU A CA 1
ATOM 1094 C C . LEU A 1 141 ? -25.111 -17.447 1.146 1.00 38.62 141 LEU A C 1
ATOM 1096 O O . LEU A 1 141 ? -25.490 -16.734 0.224 1.00 38.62 141 LEU A O 1
ATOM 1100 N N . MET A 1 142 ? -25.112 -18.776 1.046 1.00 36.94 142 MET A N 1
ATOM 1101 C CA . MET A 1 142 ? -25.901 -19.485 0.038 1.00 36.94 142 MET A CA 1
ATOM 1102 C C . MET A 1 142 ? -26.625 -20.656 0.703 1.00 36.94 142 MET A C 1
ATOM 1104 O O . MET A 1 142 ? -26.027 -21.690 0.981 1.00 36.94 142 MET A O 1
ATOM 1108 N N . GLY A 1 143 ? -27.917 -20.478 0.994 1.00 30.33 143 GLY A N 1
ATOM 1109 C CA . GLY A 1 143 ? -28.743 -21.544 1.560 1.00 30.33 143 GLY A CA 1
ATOM 1110 C C . GLY A 1 143 ? -30.077 -21.075 2.135 1.00 30.33 143 GLY A C 1
ATOM 1111 O O . GLY A 1 143 ? -30.180 -20.849 3.329 1.00 30.33 143 GLY A O 1
ATOM 1112 N N . ALA A 1 144 ? -31.072 -20.970 1.251 1.00 34.97 144 ALA A N 1
ATOM 1113 C CA . ALA A 1 144 ? -32.518 -21.106 1.469 1.00 34.97 144 ALA A CA 1
ATOM 1114 C C . ALA A 1 144 ? -33.228 -20.304 2.591 1.00 34.97 144 ALA A C 1
ATOM 1116 O O . ALA A 1 144 ? -33.143 -20.603 3.774 1.00 34.97 144 ALA A O 1
ATOM 1117 N N . ALA A 1 145 ? -34.072 -19.372 2.128 1.00 42.59 145 ALA A N 1
ATOM 1118 C CA . ALA A 1 145 ? -35.422 -19.067 2.620 1.00 42.59 145 ALA A CA 1
ATOM 1119 C C . ALA A 1 145 ? -35.668 -19.048 4.145 1.00 42.59 145 ALA A C 1
ATOM 1121 O O . ALA A 1 145 ? -35.916 -20.070 4.778 1.00 42.59 145 ALA A O 1
ATOM 1122 N N . GLY A 1 146 ? -35.789 -17.841 4.702 1.00 32.69 146 GLY A N 1
ATOM 1123 C CA . GLY A 1 146 ? -36.379 -17.648 6.024 1.00 32.69 146 GLY A CA 1
ATOM 1124 C C . GLY A 1 146 ? -36.380 -16.188 6.452 1.00 32.69 146 GLY A C 1
ATOM 1125 O O . GLY A 1 146 ? -35.457 -15.728 7.114 1.00 32.69 146 GLY A O 1
ATOM 1126 N N . ILE A 1 147 ? -37.429 -15.452 6.093 1.00 47.78 147 ILE A N 1
ATOM 1127 C CA . ILE A 1 147 ? -37.736 -14.145 6.681 1.00 47.78 147 ILE A CA 1
ATOM 1128 C C . ILE A 1 147 ? -37.883 -14.331 8.201 1.00 47.78 147 ILE A C 1
ATOM 1130 O O . ILE A 1 147 ? -38.859 -14.920 8.658 1.00 47.78 147 ILE A O 1
ATOM 1134 N N . LYS A 1 148 ? -36.930 -13.819 8.988 1.00 38.06 148 LYS A N 1
ATOM 1135 C CA . LYS A 1 148 ? -37.068 -13.602 10.439 1.00 38.06 148 LYS A CA 1
ATOM 1136 C C . LYS A 1 148 ? -36.422 -12.277 10.838 1.00 38.06 148 LYS A C 1
ATOM 1138 O O . LYS A 1 148 ? -35.374 -12.227 11.476 1.00 38.06 148 LYS A O 1
ATOM 1143 N N . TRP A 1 149 ? -37.084 -11.178 10.491 1.00 35.81 149 TRP A N 1
ATOM 1144 C CA . TRP A 1 149 ? -36.877 -9.906 11.180 1.00 35.81 149 TRP A CA 1
ATOM 1145 C C . TRP A 1 149 ? -37.531 -9.986 12.562 1.00 35.81 149 TRP A C 1
ATOM 1147 O O . TRP A 1 149 ? -38.690 -9.624 12.697 1.00 35.81 149 TRP A O 1
ATOM 1157 N N . ALA A 1 150 ? -36.824 -10.540 13.551 1.00 43.91 150 ALA A N 1
ATOM 1158 C CA . ALA A 1 150 ? -36.989 -10.274 14.988 1.00 43.91 150 ALA A CA 1
ATOM 1159 C C . ALA A 1 150 ? -36.202 -11.308 15.807 1.00 43.91 150 ALA A C 1
ATOM 1161 O O . ALA A 1 150 ? -36.711 -12.367 16.162 1.00 43.91 150 ALA A O 1
ATOM 1162 N N . GLN A 1 151 ? -34.978 -10.957 16.189 1.00 31.31 151 GLN A N 1
ATOM 1163 C CA . GLN A 1 151 ? -34.493 -11.280 17.528 1.00 31.31 151 GLN A CA 1
ATOM 1164 C C . GLN A 1 151 ? -33.744 -10.058 18.054 1.00 31.31 151 GLN A C 1
ATOM 1166 O O . GLN A 1 151 ? -32.531 -9.907 17.941 1.00 31.31 151 GLN A O 1
ATOM 1171 N N . MET A 1 152 ? -34.541 -9.134 18.590 1.00 37.25 152 MET A N 1
ATOM 1172 C CA . MET A 1 152 ? -34.098 -8.128 19.541 1.00 37.25 152 MET A CA 1
ATOM 1173 C C . MET A 1 152 ? -33.667 -8.879 20.808 1.00 37.25 152 MET A C 1
ATOM 1175 O O . MET A 1 152 ? -34.487 -9.195 21.663 1.00 37.25 152 MET A O 1
ATOM 1179 N N . GLY A 1 153 ? -32.385 -9.233 20.886 1.00 31.83 153 GLY A N 1
ATOM 1180 C CA . GLY A 1 153 ? -31.758 -9.697 22.117 1.00 31.83 153 GLY A CA 1
ATOM 1181 C C . GLY A 1 153 ? -31.494 -8.500 23.023 1.00 31.83 153 GLY A C 1
ATOM 1182 O O . GLY A 1 153 ? -30.526 -7.766 22.840 1.00 31.83 153 GLY A O 1
ATOM 1183 N N . THR A 1 154 ? -32.389 -8.281 23.976 1.00 39.94 154 THR A N 1
ATOM 1184 C CA . THR A 1 154 ? -32.227 -7.379 25.115 1.00 39.94 154 THR A CA 1
ATOM 1185 C C . THR A 1 154 ? -31.121 -7.888 26.040 1.00 39.94 154 THR A C 1
ATOM 1187 O O . THR A 1 154 ? -31.359 -8.788 26.837 1.00 39.94 154 THR A O 1
ATOM 1190 N N . ALA A 1 155 ? -29.926 -7.305 25.945 1.00 32.06 155 ALA A N 1
ATOM 1191 C CA . ALA A 1 155 ? -28.979 -7.167 27.054 1.00 32.06 155 ALA A CA 1
ATOM 1192 C C . ALA A 1 155 ? -27.900 -6.134 26.673 1.00 32.06 155 ALA A C 1
ATOM 1194 O O . ALA A 1 155 ? -27.092 -6.364 25.777 1.00 32.06 155 ALA A O 1
ATOM 1195 N N . SER A 1 156 ? -27.900 -4.992 27.367 1.00 34.44 156 SER A N 1
ATOM 1196 C CA . SER A 1 156 ? -26.882 -3.929 27.312 1.00 34.44 156 SER A CA 1
ATOM 1197 C C . SER A 1 156 ? -26.793 -3.099 26.012 1.00 34.44 156 SER A C 1
ATOM 1199 O O . SER A 1 156 ? -25.723 -2.847 25.458 1.00 34.44 156 SER A O 1
ATOM 1201 N N . ARG A 1 157 ? -27.936 -2.595 25.535 1.00 42.53 157 ARG A N 1
ATOM 1202 C CA . ARG A 1 157 ? -27.986 -1.259 24.911 1.00 42.53 157 ARG A CA 1
ATOM 1203 C C . ARG A 1 157 ? -28.210 -0.292 26.064 1.00 42.53 157 ARG A C 1
ATOM 1205 O O . ARG A 1 157 ? -29.188 -0.490 26.763 1.00 42.53 157 ARG A O 1
ATOM 1212 N N . ASP A 1 158 ? -27.276 0.631 26.303 1.00 34.34 158 ASP A N 1
ATOM 1213 C CA . ASP A 1 158 ? -27.612 2.038 26.612 1.00 34.34 158 ASP A CA 1
ATOM 1214 C C . ASP A 1 158 ? -26.408 2.942 26.925 1.00 34.34 158 ASP A C 1
ATOM 1216 O O . ASP A 1 158 ? -26.574 4.154 26.925 1.00 34.34 158 ASP A O 1
ATOM 1220 N N . SER A 1 159 ? -25.167 2.440 27.041 1.00 36.84 159 SER A N 1
ATOM 1221 C CA . SER A 1 159 ? -24.022 3.343 27.317 1.00 36.84 159 SER A CA 1
ATOM 1222 C C . SER A 1 159 ? -23.000 3.533 26.182 1.00 36.84 159 SER A C 1
ATOM 1224 O O . SER A 1 159 ? -22.194 4.457 26.247 1.00 36.84 159 SER A O 1
ATOM 1226 N N . ALA A 1 160 ? -23.026 2.719 25.116 1.00 38.88 160 ALA A N 1
ATOM 1227 C CA . ALA A 1 160 ? -22.052 2.811 24.009 1.00 38.88 160 ALA A CA 1
ATOM 1228 C C . ALA A 1 160 ? -22.592 3.494 22.735 1.00 38.88 160 ALA A C 1
ATOM 1230 O O . ALA A 1 160 ? -21.816 4.017 21.936 1.00 38.88 160 ALA A O 1
ATOM 1231 N N . VAL A 1 161 ? -23.915 3.518 22.538 1.00 39.53 161 VAL A N 1
ATOM 1232 C CA . VAL A 1 161 ? -24.540 4.091 21.329 1.00 39.53 161 VAL A CA 1
ATOM 1233 C C . VAL A 1 161 ? -24.633 5.621 21.426 1.00 39.53 161 VAL A C 1
ATOM 1235 O O . VAL A 1 161 ? -24.279 6.315 20.475 1.00 39.53 161 VAL A O 1
ATOM 1238 N N . GLY A 1 162 ? -24.966 6.159 22.606 1.00 34.75 162 GLY A N 1
ATOM 1239 C CA . GLY A 1 162 ? -25.127 7.606 22.812 1.00 34.75 162 GLY A CA 1
ATOM 1240 C C . GLY A 1 162 ? -23.837 8.431 22.688 1.00 34.75 162 GLY A C 1
ATOM 1241 O O . GLY A 1 162 ? -23.890 9.604 22.319 1.00 34.75 162 GLY A O 1
ATOM 1242 N N . LEU A 1 163 ? -22.662 7.834 22.930 1.00 42.44 163 LEU A N 1
ATOM 1243 C CA . LEU A 1 163 ? -21.369 8.518 22.770 1.00 42.44 163 LEU A CA 1
ATOM 1244 C C . LEU A 1 163 ? -20.854 8.476 21.320 1.00 42.44 163 LEU A C 1
ATOM 1246 O O . LEU A 1 163 ? -20.125 9.374 20.903 1.00 42.44 163 LEU A O 1
ATOM 1250 N N . SER A 1 164 ? -21.247 7.460 20.544 1.00 44.91 164 SER A N 1
ATOM 1251 C CA . SER A 1 164 ? -20.890 7.316 19.126 1.00 44.91 164 SER A CA 1
ATOM 1252 C C . SER A 1 164 ? -21.654 8.312 18.246 1.00 44.91 164 SER A C 1
ATOM 1254 O O . SER A 1 164 ? -21.054 8.957 17.385 1.00 44.91 164 SER A O 1
ATOM 1256 N N . GLU A 1 165 ? -22.946 8.529 18.514 1.00 43.19 165 GLU A N 1
ATOM 1257 C CA . GLU A 1 165 ? -23.752 9.513 17.776 1.00 43.19 165 GLU A CA 1
ATOM 1258 C C . GLU A 1 165 ? -23.313 10.956 18.049 1.00 43.19 165 GLU A C 1
ATOM 1260 O O . GLU A 1 165 ? -23.205 11.749 17.114 1.00 43.19 165 GLU A O 1
ATOM 1265 N N . LYS A 1 166 ? -22.952 11.291 19.296 1.00 46.50 166 LYS A N 1
ATOM 1266 C CA . LYS A 1 166 ? -22.498 12.646 19.661 1.00 46.50 166 LYS A CA 1
ATOM 1267 C C . LYS A 1 166 ? -21.086 12.982 19.149 1.00 46.50 166 LYS A C 1
ATOM 1269 O O . LYS A 1 166 ? -20.753 14.155 19.011 1.00 46.50 166 LYS A O 1
ATOM 1274 N N . ARG A 1 167 ? -20.257 11.970 18.848 1.00 52.91 167 ARG A N 1
ATOM 1275 C CA . ARG A 1 167 ? -18.877 12.121 18.336 1.00 52.91 167 ARG A CA 1
ATOM 1276 C C . ARG A 1 167 ? -18.780 12.132 16.802 1.00 52.91 167 ARG A C 1
ATOM 1278 O O . ARG A 1 167 ? -17.761 12.571 16.274 1.00 52.91 167 ARG A O 1
ATOM 1285 N N . ARG A 1 168 ? -19.827 11.708 16.077 1.00 51.19 168 ARG A N 1
ATOM 1286 C CA . ARG A 1 168 ? -19.821 11.536 14.606 1.00 51.19 168 ARG A CA 1
ATOM 1287 C C . ARG A 1 168 ? -19.586 12.829 13.810 1.00 51.19 168 ARG A C 1
ATOM 1289 O O . ARG A 1 168 ? -19.145 12.756 12.669 1.00 51.19 168 ARG A O 1
ATOM 1296 N N . GLY A 1 169 ? -19.848 13.990 14.415 1.00 54.59 169 GLY A N 1
ATOM 1297 C CA . GLY A 1 169 ? -19.590 15.314 13.835 1.00 54.59 169 GLY A CA 1
ATOM 1298 C C . GLY A 1 169 ? -18.252 15.947 14.230 1.00 54.59 169 GLY A C 1
ATOM 1299 O O . GLY A 1 169 ? -18.003 17.093 13.864 1.00 54.59 169 GLY A O 1
ATOM 1300 N N . SER A 1 170 ? -17.394 15.262 14.998 1.00 70.88 170 SER A N 1
ATOM 1301 C CA . SER A 1 170 ? -16.126 15.862 15.421 1.00 70.88 170 SER A CA 1
ATOM 1302 C C . SER A 1 170 ? -15.117 15.918 14.258 1.00 70.88 170 SER A C 1
ATOM 1304 O O . SER A 1 170 ? -15.073 14.998 13.430 1.00 70.88 170 SER A O 1
ATOM 1306 N N . PRO A 1 171 ? -14.259 16.955 14.190 1.00 77.25 171 PRO A N 1
ATOM 1307 C CA . PRO A 1 171 ? -13.238 17.082 13.147 1.00 77.25 171 PRO A CA 1
ATOM 1308 C C . PRO A 1 171 ? -12.321 15.861 13.007 1.00 77.25 171 PRO A C 1
ATOM 1310 O O . PRO A 1 171 ? -11.882 15.539 11.905 1.00 77.25 171 PRO A O 1
ATOM 1313 N N . ILE A 1 172 ? -12.071 15.142 14.104 1.00 81.06 172 ILE A N 1
ATOM 1314 C CA . ILE A 1 172 ? -11.260 13.919 14.106 1.00 81.06 172 ILE A CA 1
ATOM 1315 C C . ILE A 1 172 ? -11.971 12.784 13.374 1.00 81.06 172 ILE A C 1
ATOM 1317 O O . ILE A 1 172 ? -11.349 12.098 12.570 1.00 81.06 172 ILE A O 1
ATOM 1321 N N . TYR A 1 173 ? -13.271 12.585 13.613 1.00 83.00 173 TYR A N 1
ATOM 1322 C CA . TYR A 1 173 ? -14.015 11.538 12.913 1.00 83.00 173 TYR A CA 1
ATOM 1323 C C . TYR A 1 173 ? -14.080 11.836 11.417 1.00 83.00 173 TYR A C 1
ATOM 1325 O O . TYR A 1 173 ? -13.861 10.927 10.623 1.00 83.00 173 TYR A O 1
ATOM 1333 N N . MET A 1 174 ? -14.274 13.098 11.018 1.00 85.25 174 MET A N 1
ATOM 1334 C CA . MET A 1 174 ? -14.206 13.488 9.603 1.00 85.25 174 MET A CA 1
ATOM 1335 C C . MET A 1 174 ? -12.844 13.151 8.980 1.00 85.25 174 MET A C 1
ATOM 1337 O O . MET A 1 174 ? -12.797 12.548 7.907 1.00 85.25 174 MET A O 1
ATOM 1341 N N . LYS A 1 175 ? -11.737 13.449 9.677 1.00 90.44 175 LYS A N 1
ATOM 1342 C CA . LYS A 1 175 ? -10.387 13.041 9.251 1.00 90.44 175 LYS A CA 1
ATOM 1343 C C . LYS A 1 175 ? -10.233 11.520 9.181 1.00 90.44 175 LYS A C 1
ATOM 1345 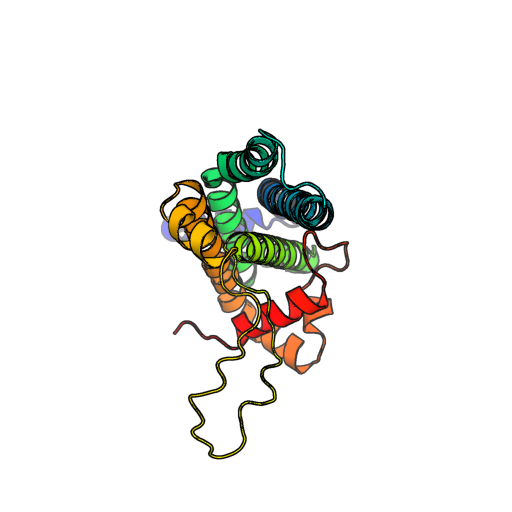O O . LYS A 1 175 ? -9.637 11.029 8.231 1.00 90.44 175 LYS A O 1
ATOM 1350 N N . ALA A 1 176 ? -10.791 10.765 10.125 1.00 91.00 176 ALA A N 1
ATOM 1351 C CA . ALA A 1 176 ? -10.739 9.303 10.115 1.00 91.00 176 ALA A CA 1
ATOM 1352 C C . ALA A 1 176 ? -11.521 8.698 8.937 1.00 91.00 176 ALA A C 1
ATOM 1354 O O . ALA A 1 176 ? -10.998 7.827 8.247 1.00 91.00 176 ALA A O 1
ATOM 1355 N N . TYR A 1 177 ? -12.732 9.195 8.649 1.00 91.44 177 TYR A N 1
ATOM 1356 C CA . TYR A 1 177 ? -13.498 8.794 7.463 1.00 91.44 177 TYR A CA 1
ATOM 1357 C C . TYR A 1 177 ? -12.724 9.102 6.178 1.00 91.44 177 TYR A C 1
ATOM 1359 O O . TYR A 1 177 ? -12.578 8.213 5.339 1.00 91.44 177 TYR A O 1
ATOM 1367 N N . ALA A 1 178 ? -12.175 10.315 6.056 1.00 93.88 178 ALA A N 1
ATOM 1368 C CA . ALA A 1 178 ? -11.361 10.702 4.908 1.00 93.88 178 ALA A CA 1
ATOM 1369 C C . ALA A 1 178 ? -10.102 9.829 4.780 1.00 93.88 178 ALA A C 1
ATOM 1371 O O . ALA A 1 178 ? -9.778 9.378 3.686 1.00 93.88 178 ALA A O 1
ATOM 1372 N N . MET A 1 179 ? -9.417 9.529 5.888 1.00 95.44 179 MET A N 1
ATOM 1373 C CA . MET A 1 179 ? -8.224 8.679 5.879 1.00 95.44 179 MET A CA 1
ATOM 1374 C C . MET A 1 179 ? -8.567 7.257 5.449 1.00 95.44 179 MET A C 1
ATOM 1376 O O . MET A 1 179 ? -7.868 6.680 4.624 1.00 95.44 179 MET A O 1
ATOM 1380 N N . ALA A 1 180 ? -9.663 6.698 5.965 1.00 95.44 180 ALA A N 1
ATOM 1381 C CA . ALA A 1 180 ? -10.124 5.377 5.566 1.00 95.44 180 ALA A CA 1
ATOM 1382 C C . ALA A 1 180 ? -10.426 5.319 4.062 1.00 95.44 180 ALA A C 1
ATOM 1384 O O . ALA A 1 180 ? -10.132 4.316 3.420 1.00 95.44 180 ALA A O 1
ATOM 1385 N N . ASP A 1 181 ? -11.002 6.379 3.498 1.00 95.56 181 ASP A N 1
ATOM 1386 C CA . ASP A 1 181 ? -11.308 6.454 2.070 1.00 95.56 181 ASP A CA 1
ATOM 1387 C C . ASP A 1 181 ? -10.045 6.569 1.206 1.00 95.56 181 ASP A C 1
ATOM 1389 O O . ASP A 1 181 ? -9.887 5.859 0.212 1.00 95.56 181 ASP A O 1
ATOM 1393 N N . ILE A 1 182 ? -9.080 7.379 1.646 1.00 96.94 182 ILE A N 1
ATOM 1394 C CA . ILE A 1 182 ? -7.763 7.495 1.009 1.00 96.94 182 ILE A CA 1
ATOM 1395 C C . ILE A 1 182 ? -7.029 6.154 1.039 1.00 96.94 182 ILE A C 1
ATOM 1397 O O . ILE A 1 182 ? -6.492 5.725 0.026 1.00 96.94 182 ILE A O 1
ATOM 1401 N N . LEU A 1 183 ? -7.043 5.455 2.173 1.00 97.56 183 LEU A N 1
ATOM 1402 C CA . LEU A 1 183 ? -6.414 4.142 2.294 1.00 97.56 183 LEU A CA 1
ATOM 1403 C C . LEU A 1 183 ? -7.102 3.106 1.399 1.00 97.56 183 LEU A C 1
ATOM 1405 O O . LEU A 1 183 ? -6.412 2.363 0.708 1.00 97.56 183 LEU A O 1
ATOM 1409 N N . ARG A 1 184 ? -8.443 3.077 1.354 1.00 96.69 184 ARG A N 1
ATOM 1410 C CA . ARG A 1 184 ? -9.185 2.180 0.450 1.00 96.69 184 ARG A CA 1
ATOM 1411 C C . ARG A 1 184 ? -8.852 2.451 -1.009 1.00 96.69 184 ARG A C 1
ATOM 1413 O O . ARG A 1 184 ? -8.535 1.514 -1.729 1.00 96.69 184 ARG A O 1
ATOM 1420 N N . THR A 1 185 ? -8.904 3.708 -1.441 1.00 96.44 185 THR A N 1
ATOM 1421 C CA . THR A 1 185 ? -8.608 4.079 -2.834 1.00 96.44 185 THR A CA 1
ATOM 1422 C C . THR A 1 185 ? -7.153 3.792 -3.199 1.00 96.44 185 THR A C 1
ATOM 1424 O O . THR A 1 185 ? -6.903 3.225 -4.258 1.00 96.44 185 THR A O 1
ATOM 1427 N N . SER A 1 186 ? -6.200 4.062 -2.301 1.00 96.94 186 SER A N 1
ATOM 1428 C CA . SER A 1 186 ? -4.796 3.664 -2.458 1.00 96.94 186 SER A CA 1
ATOM 1429 C C . SER A 1 186 ? -4.626 2.148 -2.608 1.00 96.94 186 SER A C 1
ATOM 1431 O O . SER A 1 186 ? -3.893 1.706 -3.490 1.00 96.94 186 SER A O 1
ATOM 1433 N N . ILE A 1 187 ? -5.309 1.338 -1.789 1.00 97.38 187 ILE A N 1
ATOM 1434 C CA . ILE A 1 187 ? -5.254 -0.128 -1.897 1.00 97.38 187 ILE A CA 1
ATOM 1435 C C . ILE A 1 187 ? -5.870 -0.587 -3.221 1.00 97.38 187 ILE A C 1
ATOM 1437 O O . ILE A 1 187 ? -5.225 -1.339 -3.945 1.00 97.38 187 ILE A O 1
ATOM 1441 N N . TYR A 1 188 ? -7.060 -0.096 -3.588 1.00 96.06 188 TYR A N 1
ATOM 1442 C CA . TYR A 1 188 ? -7.695 -0.427 -4.869 1.00 96.06 188 TYR A CA 1
ATOM 1443 C C . TYR A 1 188 ? -6.834 -0.046 -6.071 1.00 96.06 188 TYR A C 1
ATOM 1445 O O . TYR A 1 188 ? -6.844 -0.763 -7.070 1.00 96.06 188 TYR A O 1
ATOM 1453 N N . PHE A 1 189 ? -6.072 1.046 -5.984 1.00 94.00 189 PHE A N 1
ATOM 1454 C CA . PHE A 1 189 ? -5.165 1.454 -7.050 1.00 94.00 189 PHE A CA 1
ATOM 1455 C C . PHE A 1 189 ? -4.065 0.411 -7.290 1.00 94.00 189 PHE A C 1
ATOM 1457 O O . PHE A 1 189 ? -3.795 0.048 -8.435 1.00 94.00 189 PHE A O 1
ATOM 1464 N N . ILE A 1 190 ? -3.480 -0.131 -6.216 1.00 94.94 190 ILE A N 1
ATOM 1465 C CA . ILE A 1 190 ? -2.486 -1.210 -6.308 1.00 94.94 190 ILE A CA 1
ATOM 1466 C C . ILE A 1 190 ? -3.149 -2.519 -6.747 1.00 94.94 190 ILE A C 1
ATOM 1468 O O . ILE A 1 190 ? -2.665 -3.165 -7.673 1.00 94.94 190 ILE A O 1
ATOM 1472 N N . VAL A 1 191 ? -4.267 -2.896 -6.120 1.00 95.19 191 VAL A N 1
ATOM 1473 C CA . VAL A 1 191 ? -4.996 -4.137 -6.425 1.00 95.19 191 VAL A CA 1
ATOM 1474 C C . VAL A 1 191 ? -5.439 -4.165 -7.884 1.00 95.19 191 VAL A C 1
ATOM 1476 O O . VAL A 1 191 ? -5.264 -5.179 -8.540 1.00 95.19 191 VAL A O 1
ATOM 1479 N N . SER A 1 192 ? -5.927 -3.053 -8.437 1.00 93.75 192 SER A N 1
ATOM 1480 C CA . SER A 1 192 ? -6.299 -2.974 -9.858 1.00 93.75 192 SER A CA 1
ATOM 1481 C C . SER A 1 192 ? -5.093 -3.127 -10.780 1.00 93.75 192 SER A C 1
ATOM 1483 O O . SER A 1 192 ? -5.211 -3.704 -11.859 1.00 93.75 192 SER A O 1
ATOM 1485 N N . ALA A 1 193 ? -3.927 -2.614 -10.375 1.00 92.62 193 ALA A N 1
ATOM 1486 C CA . ALA A 1 193 ? -2.710 -2.776 -11.154 1.00 92.62 193 ALA A CA 1
ATOM 1487 C C . ALA A 1 193 ? -2.264 -4.242 -11.175 1.00 92.62 193 ALA A C 1
ATOM 1489 O O . ALA A 1 193 ? -2.022 -4.744 -12.266 1.00 92.62 193 ALA A O 1
ATOM 1490 N N . PHE A 1 194 ? -2.209 -4.915 -10.020 1.00 93.38 194 PHE A N 1
ATOM 1491 C CA . PHE A 1 194 ? -1.692 -6.284 -9.839 1.00 93.38 194 PHE A CA 1
ATOM 1492 C C . PHE A 1 194 ? -2.784 -7.353 -9.681 1.00 93.38 194 PHE A C 1
ATOM 1494 O O . PHE A 1 194 ? -2.587 -8.364 -9.004 1.00 93.38 194 PHE A O 1
ATOM 1501 N N . HIS A 1 195 ? -3.970 -7.104 -10.234 1.00 93.88 195 HIS A N 1
ATOM 1502 C CA . HIS A 1 195 ? -5.151 -7.914 -9.951 1.00 93.88 195 HIS A CA 1
ATOM 1503 C C . HIS A 1 195 ? -4.938 -9.386 -10.311 1.00 93.88 195 HIS A C 1
ATOM 1505 O O . HIS A 1 195 ? -5.240 -10.266 -9.510 1.00 93.88 195 HIS A O 1
ATOM 1511 N N . ASP A 1 196 ? -4.401 -9.649 -11.500 1.00 93.19 196 ASP A N 1
ATOM 1512 C CA . ASP A 1 196 ? -4.232 -11.009 -12.008 1.00 93.19 196 ASP A CA 1
ATOM 1513 C C . ASP A 1 196 ? -3.186 -11.769 -11.182 1.00 93.19 196 ASP A C 1
ATOM 1515 O O . ASP A 1 196 ? -3.426 -12.898 -10.761 1.00 93.19 196 ASP A O 1
ATOM 1519 N N . GLU A 1 197 ? -2.076 -11.113 -10.837 1.00 92.69 197 GLU A N 1
ATOM 1520 C CA . GLU A 1 197 ? -1.009 -11.678 -10.010 1.00 92.69 197 GLU A CA 1
ATOM 1521 C C . GLU A 1 197 ? -1.488 -11.984 -8.579 1.00 92.69 197 GLU A C 1
ATOM 1523 O O . GLU A 1 197 ? -1.171 -13.033 -8.008 1.00 92.69 197 GLU A O 1
ATOM 1528 N N . MET A 1 198 ? -2.278 -11.084 -7.987 1.00 94.44 198 MET A N 1
ATOM 1529 C CA . MET A 1 198 ? -2.884 -11.296 -6.671 1.00 94.44 198 MET A CA 1
ATOM 1530 C C . MET A 1 198 ? -3.953 -12.393 -6.707 1.00 94.44 198 MET A C 1
ATOM 1532 O O . MET A 1 198 ? -4.018 -13.214 -5.790 1.00 94.44 198 MET A O 1
ATOM 1536 N N . LEU A 1 199 ? -4.773 -12.444 -7.758 1.00 94.00 199 LEU A N 1
ATOM 1537 C CA . LEU A 1 199 ? -5.814 -13.454 -7.922 1.00 94.00 199 LEU A CA 1
ATOM 1538 C C . LEU A 1 199 ? -5.214 -14.852 -8.107 1.00 94.00 199 LEU A C 1
ATOM 1540 O O . LEU A 1 199 ? -5.702 -15.816 -7.515 1.00 94.00 199 LEU A O 1
ATOM 1544 N N . ASP A 1 200 ? -4.146 -14.977 -8.887 1.00 94.25 200 ASP A N 1
ATOM 1545 C CA . ASP A 1 200 ? -3.471 -16.256 -9.093 1.00 94.25 200 ASP A CA 1
ATOM 1546 C C . ASP A 1 200 ? -2.753 -16.724 -7.821 1.00 94.25 200 ASP A C 1
ATOM 1548 O O . ASP A 1 200 ? -2.864 -17.896 -7.450 1.00 94.25 200 ASP A O 1
ATOM 1552 N N . SER A 1 201 ? -2.138 -15.806 -7.066 1.00 92.62 201 SER A N 1
ATOM 1553 C CA . SER A 1 201 ? -1.603 -16.103 -5.730 1.00 92.62 201 SER A CA 1
ATOM 1554 C C . SER A 1 201 ? -2.706 -16.533 -4.746 1.00 92.62 201 SER A C 1
ATOM 1556 O O . SER A 1 201 ? -2.520 -17.465 -3.958 1.00 92.62 201 SER A O 1
ATOM 1558 N N . ALA A 1 202 ? -3.899 -15.930 -4.821 1.00 92.12 202 ALA A N 1
ATOM 1559 C CA . ALA A 1 202 ? -5.056 -16.335 -4.023 1.00 92.12 202 ALA A CA 1
ATOM 1560 C C . ALA A 1 202 ? -5.551 -17.745 -4.371 1.00 92.12 202 ALA A C 1
ATOM 1562 O O . ALA A 1 202 ? -5.762 -18.545 -3.457 1.00 92.12 202 ALA A O 1
ATOM 1563 N N . LYS A 1 203 ? -5.674 -18.080 -5.662 1.00 92.06 203 LYS A N 1
ATOM 1564 C CA . LYS A 1 203 ? -6.050 -19.430 -6.124 1.00 92.06 203 LYS A CA 1
ATOM 1565 C C . LYS A 1 203 ? -5.018 -20.486 -5.724 1.00 92.06 203 LYS A C 1
ATOM 1567 O O . LYS A 1 203 ? -5.395 -21.600 -5.379 1.00 92.06 203 LYS A O 1
ATOM 1572 N N . ALA A 1 204 ? -3.735 -20.128 -5.740 1.00 92.88 204 ALA A N 1
ATOM 1573 C CA . ALA A 1 204 ? -2.642 -21.001 -5.320 1.00 92.88 204 ALA A CA 1
ATOM 1574 C C . ALA A 1 204 ? -2.508 -21.132 -3.789 1.00 92.88 204 ALA A C 1
ATOM 1576 O O . ALA A 1 204 ? -1.670 -21.893 -3.315 1.00 92.88 204 ALA A O 1
ATOM 1577 N N . GLY A 1 205 ? -3.298 -20.390 -3.003 1.00 90.56 205 GLY A N 1
ATOM 1578 C CA . GLY A 1 205 ? -3.200 -20.382 -1.541 1.00 90.56 205 GLY A CA 1
ATOM 1579 C C . GLY A 1 205 ? -1.974 -19.639 -0.995 1.00 90.56 205 GLY A C 1
ATOM 1580 O O . GLY A 1 205 ? -1.688 -19.728 0.196 1.00 90.56 205 GLY A O 1
ATOM 1581 N N . HIS A 1 206 ? -1.265 -18.880 -1.832 1.00 91.88 206 HIS A N 1
ATOM 1582 C CA . HIS A 1 206 ? -0.028 -18.179 -1.482 1.00 91.88 206 HIS A CA 1
ATOM 1583 C C . HIS A 1 206 ? -0.215 -16.676 -1.224 1.00 91.88 206 HIS A C 1
ATOM 1585 O O . HIS A 1 206 ? 0.756 -16.003 -0.896 1.00 91.88 206 HIS A O 1
ATOM 1591 N N . LEU A 1 207 ? -1.446 -16.147 -1.272 1.00 90.88 207 LEU A N 1
ATOM 1592 C CA . LEU A 1 207 ? -1.719 -14.706 -1.124 1.00 90.88 207 LEU A CA 1
ATOM 1593 C C . LEU A 1 207 ? -1.052 -14.072 0.106 1.00 90.88 207 LEU A C 1
ATOM 1595 O O . LEU A 1 207 ? -0.460 -13.001 0.021 1.00 90.88 207 LEU A O 1
ATOM 1599 N N . GLU A 1 208 ? -1.118 -14.740 1.257 1.00 90.88 208 GLU A N 1
ATOM 1600 C CA . GLU A 1 208 ? -0.491 -14.241 2.486 1.00 90.88 208 GLU A CA 1
ATOM 1601 C C . GLU A 1 208 ? 1.043 -14.286 2.436 1.00 90.88 208 GLU A C 1
ATOM 1603 O O . GLU A 1 208 ? 1.720 -13.465 3.050 1.00 90.88 208 GLU A O 1
ATOM 1608 N N . LYS A 1 209 ? 1.607 -15.248 1.712 1.00 89.50 209 LYS A N 1
ATOM 1609 C CA . LYS A 1 209 ? 3.053 -15.387 1.549 1.00 89.50 209 LYS A CA 1
ATOM 1610 C C . LYS A 1 209 ? 3.601 -14.350 0.570 1.00 89.50 209 LYS A C 1
ATOM 1612 O O . LYS A 1 209 ? 4.659 -13.785 0.829 1.00 89.50 209 LYS A O 1
ATOM 1617 N N . ASP A 1 210 ? 2.881 -14.109 -0.520 1.00 89.75 210 ASP A N 1
ATOM 1618 C CA . ASP A 1 210 ? 3.382 -13.333 -1.654 1.00 89.75 210 ASP A CA 1
ATOM 1619 C C . ASP A 1 210 ? 3.070 -11.836 -1.531 1.00 89.75 210 ASP A C 1
ATOM 1621 O O . ASP A 1 210 ? 3.794 -11.017 -2.091 1.00 89.75 210 ASP A O 1
ATOM 1625 N N . TRP A 1 211 ? 2.012 -11.466 -0.793 1.00 92.75 211 TRP A N 1
ATOM 1626 C CA . TRP A 1 211 ? 1.505 -10.087 -0.742 1.00 92.75 211 TRP A CA 1
ATOM 1627 C C . TRP A 1 211 ? 1.428 -9.476 0.659 1.00 92.75 211 TRP A C 1
ATOM 1629 O O . TRP A 1 211 ? 1.237 -8.265 0.778 1.00 92.75 211 TRP A O 1
ATOM 1639 N N . ILE A 1 212 ? 1.613 -10.268 1.719 1.00 93.88 212 ILE A N 1
ATOM 1640 C CA . ILE A 1 212 ? 1.658 -9.782 3.104 1.00 93.88 212 ILE A CA 1
ATOM 1641 C C . ILE A 1 212 ? 3.075 -9.970 3.649 1.00 93.88 212 ILE A C 1
ATOM 1643 O O . ILE A 1 212 ? 3.656 -11.049 3.538 1.00 93.88 212 ILE A O 1
ATOM 1647 N N . SER A 1 213 ? 3.637 -8.918 4.248 1.00 90.19 213 SER A N 1
ATOM 1648 C CA . SER A 1 213 ? 4.976 -8.947 4.834 1.00 90.19 213 SER A CA 1
ATOM 1649 C C . SER A 1 213 ? 5.123 -10.100 5.831 1.00 90.19 213 SER A C 1
ATOM 1651 O O . SER A 1 213 ? 4.238 -10.355 6.652 1.00 90.19 213 SER A O 1
ATOM 1653 N N . SER A 1 214 ? 6.266 -10.784 5.772 1.00 85.25 214 SER A N 1
ATOM 1654 C CA . SER A 1 214 ? 6.650 -11.817 6.738 1.00 85.25 214 SER A CA 1
ATOM 1655 C C . SER A 1 214 ? 7.108 -11.237 8.078 1.00 85.25 214 SER A C 1
ATOM 1657 O O . SER A 1 21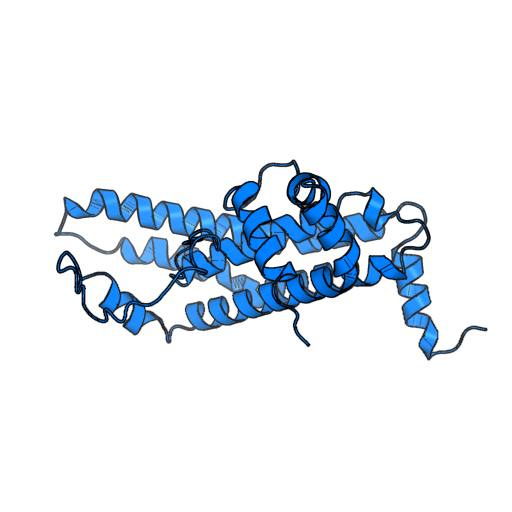4 ? 7.158 -11.959 9.073 1.00 85.25 214 SER A O 1
ATOM 1659 N N . SER A 1 215 ? 7.437 -9.941 8.113 1.00 83.62 215 SER A N 1
ATOM 1660 C CA . SER A 1 215 ? 7.785 -9.226 9.337 1.00 83.62 215 SER A CA 1
ATOM 1661 C C . SER A 1 215 ? 6.572 -9.059 10.255 1.00 83.62 215 SER A C 1
ATOM 1663 O O . SER A 1 215 ? 5.422 -9.239 9.853 1.00 83.62 215 SER A O 1
ATOM 1665 N N . LYS A 1 216 ? 6.821 -8.643 11.502 1.00 86.62 216 LYS A N 1
ATOM 1666 C CA . LYS A 1 216 ? 5.754 -8.255 12.430 1.00 86.62 216 LYS A CA 1
ATOM 1667 C C . LYS A 1 216 ? 4.832 -7.217 11.770 1.00 86.62 216 LYS A C 1
ATOM 1669 O O . LYS A 1 216 ? 5.309 -6.195 11.278 1.00 86.62 216 LYS A O 1
ATOM 1674 N N . VAL A 1 217 ? 3.528 -7.493 11.774 1.00 89.25 217 VAL A N 1
ATOM 1675 C CA . VAL A 1 217 ? 2.492 -6.568 11.293 1.00 89.25 217 VAL A CA 1
ATOM 1676 C C . VAL A 1 217 ? 2.245 -5.461 12.317 1.00 89.25 217 VAL A C 1
ATOM 1678 O O . VAL A 1 217 ? 2.394 -5.671 13.521 1.00 89.25 217 VAL A O 1
ATOM 1681 N N . LEU A 1 218 ? 1.887 -4.272 11.836 1.00 91.31 218 LEU A N 1
ATOM 1682 C CA . LEU A 1 218 ? 1.750 -3.077 12.677 1.00 91.31 218 LEU A CA 1
ATOM 1683 C C . LEU A 1 218 ? 0.461 -3.102 13.501 1.00 91.31 218 LEU A C 1
ATOM 1685 O O . LEU A 1 218 ? 0.445 -2.635 14.635 1.00 91.31 218 LEU A O 1
ATOM 1689 N N . TYR A 1 219 ? -0.614 -3.637 12.920 1.00 91.25 219 TYR A N 1
ATOM 1690 C CA . TYR A 1 219 ? -1.911 -3.775 13.568 1.00 91.25 219 TYR A CA 1
ATOM 1691 C C . TYR A 1 219 ? -2.693 -4.946 12.956 1.00 91.25 219 TYR A C 1
ATOM 1693 O O . TYR A 1 219 ? -2.754 -5.080 11.732 1.00 91.25 219 TYR A O 1
ATOM 1701 N N . GLY A 1 220 ? -3.314 -5.775 13.800 1.00 88.75 220 GLY A N 1
ATOM 1702 C CA . GLY A 1 220 ? -4.013 -6.997 13.385 1.00 88.75 220 GLY A CA 1
ATOM 1703 C C . GLY A 1 220 ? -3.097 -8.223 13.285 1.00 88.75 220 GLY A C 1
ATOM 1704 O O . GLY A 1 220 ? -2.033 -8.266 13.896 1.00 88.75 220 GLY A O 1
ATOM 1705 N N . THR A 1 221 ? -3.521 -9.232 12.519 1.00 91.00 221 THR A N 1
ATOM 1706 C CA . THR A 1 221 ? -2.736 -10.447 12.231 1.00 91.00 221 THR A CA 1
ATOM 1707 C C . THR A 1 221 ? -2.517 -10.601 10.726 1.00 91.00 221 THR A C 1
ATOM 1709 O O . THR A 1 221 ? -3.223 -9.978 9.929 1.00 91.00 221 THR A O 1
ATOM 1712 N N . ARG A 1 222 ? -1.547 -11.421 10.303 1.00 92.19 222 ARG A N 1
ATOM 1713 C CA . ARG A 1 222 ? -1.279 -11.641 8.869 1.00 92.19 222 ARG A CA 1
ATOM 1714 C C . ARG A 1 222 ? -2.482 -12.259 8.158 1.00 92.19 222 ARG A C 1
ATOM 1716 O O . ARG A 1 222 ? -2.822 -11.834 7.053 1.00 92.19 222 ARG A O 1
ATOM 1723 N N . GLU A 1 223 ? -3.190 -13.154 8.838 1.00 91.62 223 GLU A N 1
ATOM 1724 C CA . GLU A 1 223 ? -4.417 -13.789 8.362 1.00 91.62 223 GLU A CA 1
ATOM 1725 C C . GLU A 1 223 ? -5.523 -12.747 8.171 1.00 91.62 223 GLU A C 1
ATOM 1727 O O . GLU A 1 223 ? -6.215 -12.755 7.153 1.00 91.62 223 GLU A O 1
ATOM 1732 N N . LEU A 1 224 ? -5.654 -11.804 9.111 1.00 92.00 224 LEU A N 1
ATOM 1733 C CA . LEU A 1 224 ? -6.624 -10.714 9.031 1.00 92.00 224 LEU A CA 1
ATOM 1734 C C . LEU A 1 224 ? -6.334 -9.778 7.847 1.00 92.00 224 LEU A C 1
ATOM 1736 O O . LEU A 1 224 ? -7.255 -9.390 7.124 1.00 92.00 224 LEU A O 1
ATOM 1740 N N . LEU A 1 225 ? -5.061 -9.434 7.613 1.00 94.62 225 LEU A N 1
ATOM 1741 C CA . LEU A 1 225 ? -4.660 -8.640 6.446 1.00 94.62 225 LEU A CA 1
ATOM 1742 C C . LEU A 1 225 ? -4.935 -9.397 5.141 1.00 94.62 225 LEU A C 1
ATOM 1744 O O . LEU A 1 225 ? -5.489 -8.818 4.209 1.00 94.62 225 LEU A O 1
ATOM 1748 N N . SER A 1 226 ? -4.613 -10.691 5.091 1.00 94.12 226 SER A N 1
ATOM 1749 C CA . SER A 1 226 ? -4.876 -11.568 3.945 1.00 94.12 226 SER A CA 1
ATOM 1750 C C . SER A 1 226 ? -6.373 -11.666 3.632 1.00 94.12 226 SER A C 1
ATOM 1752 O O . SER A 1 226 ? -6.789 -11.490 2.488 1.00 94.12 226 SER A O 1
ATOM 1754 N N . GLN A 1 227 ? -7.219 -11.862 4.647 1.00 92.69 227 GLN A N 1
ATOM 1755 C CA . GLN A 1 227 ? -8.678 -11.843 4.494 1.00 92.69 227 GLN A CA 1
ATOM 1756 C C . GLN A 1 227 ? -9.177 -10.499 3.968 1.00 92.69 227 GLN A C 1
ATOM 1758 O O . GLN A 1 227 ? -10.001 -10.462 3.058 1.00 92.69 227 GLN A O 1
ATOM 1763 N N . LYS A 1 228 ? -8.654 -9.392 4.498 1.00 93.81 228 LYS A N 1
ATOM 1764 C CA . LYS A 1 228 ? -9.030 -8.060 4.033 1.00 93.81 228 LYS A CA 1
ATOM 1765 C C . LYS A 1 228 ? -8.619 -7.818 2.585 1.00 93.81 228 LYS A C 1
ATOM 1767 O O . LYS A 1 228 ? -9.407 -7.261 1.833 1.00 93.81 228 LYS A O 1
ATOM 1772 N N . LEU A 1 229 ? -7.430 -8.265 2.184 1.00 95.25 229 LEU A N 1
ATOM 1773 C CA . LEU A 1 229 ? -6.968 -8.181 0.800 1.00 95.25 229 LEU A CA 1
ATOM 1774 C C . LEU A 1 229 ? -7.880 -8.966 -0.153 1.00 95.25 229 LEU A C 1
ATOM 1776 O O . LEU A 1 229 ? -8.207 -8.453 -1.218 1.00 95.25 229 LEU A O 1
ATOM 1780 N N . ARG A 1 230 ? -8.366 -10.151 0.248 1.00 93.75 230 ARG A N 1
ATOM 1781 C CA . ARG A 1 230 ? -9.362 -10.904 -0.541 1.00 93.75 230 ARG A CA 1
ATOM 1782 C C . ARG A 1 230 ? -10.633 -10.095 -0.794 1.00 93.75 230 ARG A C 1
ATOM 1784 O O . ARG A 1 230 ? -11.091 -10.059 -1.925 1.00 93.75 230 ARG A O 1
ATOM 1791 N N . LEU A 1 231 ? -11.133 -9.357 0.201 1.00 92.69 231 LEU A N 1
ATOM 1792 C CA . LEU A 1 231 ? -12.304 -8.488 0.010 1.00 92.69 231 LEU A CA 1
ATOM 1793 C C . LEU A 1 231 ? -12.070 -7.402 -1.054 1.00 92.69 231 LEU A C 1
ATOM 1795 O O . LEU A 1 231 ? -12.999 -7.048 -1.774 1.00 92.69 231 LEU A O 1
ATOM 1799 N N . PHE A 1 232 ? -10.845 -6.876 -1.163 1.00 93.94 232 PHE A N 1
ATOM 1800 C CA . PHE A 1 232 ? -10.487 -5.935 -2.230 1.00 93.94 232 PHE A CA 1
ATOM 1801 C C . PHE A 1 232 ? -10.388 -6.609 -3.604 1.00 93.94 232 PHE A C 1
ATOM 1803 O O . PHE A 1 232 ? -10.675 -5.958 -4.602 1.00 93.94 232 PHE A O 1
ATOM 1810 N N . LEU A 1 233 ? -9.982 -7.882 -3.666 1.00 91.62 233 LEU A N 1
ATOM 1811 C CA . LEU A 1 233 ? -9.923 -8.650 -4.916 1.00 91.62 233 LEU A CA 1
ATOM 1812 C C . LEU A 1 233 ? -11.318 -9.037 -5.416 1.00 91.62 233 LEU A C 1
ATOM 1814 O O . LEU A 1 233 ? -11.585 -8.961 -6.611 1.00 91.62 233 LEU A O 1
ATOM 1818 N N . ASP A 1 234 ? -12.216 -9.406 -4.503 1.00 87.69 234 ASP A N 1
ATOM 1819 C CA . ASP A 1 234 ? -13.593 -9.783 -4.836 1.00 87.69 234 ASP A CA 1
ATOM 1820 C C . ASP A 1 234 ? -14.411 -8.578 -5.335 1.00 87.69 234 ASP A C 1
ATOM 1822 O O . ASP A 1 234 ? -15.345 -8.727 -6.127 1.00 87.69 234 ASP A O 1
ATOM 1826 N N . PHE A 1 235 ? -14.066 -7.367 -4.884 1.00 78.44 235 PHE A N 1
ATOM 1827 C CA . PHE A 1 235 ? -14.759 -6.141 -5.262 1.00 78.44 235 PHE A CA 1
ATOM 18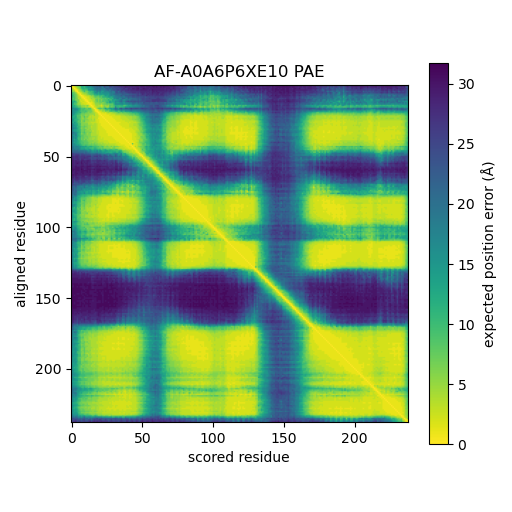28 C C . PHE A 1 235 ? -14.077 -5.452 -6.449 1.00 78.44 235 PHE A C 1
ATOM 1830 O O . PHE A 1 235 ? -13.121 -4.691 -6.302 1.00 78.44 235 PHE A O 1
ATOM 1837 N N . ARG A 1 236 ? -14.619 -5.662 -7.650 1.00 61.53 236 ARG A N 1
ATOM 1838 C CA . ARG A 1 236 ? -14.196 -4.925 -8.845 1.00 61.53 236 ARG A CA 1
ATOM 1839 C C . ARG A 1 236 ? -14.845 -3.538 -8.844 1.00 61.53 236 ARG A C 1
ATOM 1841 O O . ARG A 1 236 ? -16.055 -3.421 -9.025 1.00 61.53 236 ARG A O 1
ATOM 1848 N N . ALA A 1 237 ? -14.053 -2.485 -8.660 1.00 51.34 237 ALA A N 1
ATOM 1849 C CA . ALA A 1 237 ? -14.474 -1.155 -9.087 1.00 51.34 237 ALA A CA 1
ATOM 1850 C C . ALA A 1 237 ? -14.471 -1.156 -10.626 1.00 51.34 237 ALA A C 1
ATOM 1852 O O . ALA A 1 237 ? -13.407 -1.276 -11.233 1.00 51.34 237 ALA A O 1
ATOM 1853 N N . CYS A 1 238 ? -15.664 -1.165 -11.225 1.00 33.84 238 CYS A N 1
ATOM 1854 C CA . CYS A 1 238 ? -15.860 -1.086 -12.674 1.00 33.84 238 CYS A CA 1
ATOM 1855 C C . CYS A 1 238 ? -15.328 0.226 -13.256 1.00 33.84 238 CYS A C 1
ATOM 1857 O O . CYS A 1 238 ? -15.484 1.272 -12.582 1.00 33.84 238 CYS A O 1
#

Secondary structure (DSSP, 8-state):
---GGGHHHHHHHHHT-TT-HHHHHHHHHHHHHHHHHHHHHHHHHHHHHHHHHHGGG--S--STHHHHHHHHHHHTTTHHHHHHHHHHHHHHHHHHHHH-TT-HHHHTTHHHHHHHHHHHHHHHHHHHTT-------TTS--S-----------S--SSSHHHHHHHTTSHHHHHHHHHHHHHHHHHHHHHHHTHHHHHHHHHTT-HHHHHS-SSPPSSS-HHHHHHHHHHHHH----

Radius of gyration: 21.18 Å; Cα contacts (8 Å, |Δi|>4): 211; chains: 1; bounding box: 58×39×71 Å

pLDDT: mean 73.9, std 21.93, range [30.33, 97.56]

Solvent-accessible surface area (backbone atoms only — not comparable to full-atom values): 13814 Å² total; per-residue (Å²): 135,92,47,85,86,48,49,64,58,53,54,52,30,54,45,46,36,98,83,26,57,62,45,52,52,52,46,53,62,37,44,48,54,40,48,50,40,18,42,46,43,43,53,35,51,51,54,51,52,57,48,58,70,63,48,80,79,55,92,81,78,78,85,56,75,57,58,50,55,45,54,46,51,56,51,55,69,55,43,67,58,34,56,48,23,47,46,48,48,23,52,52,57,30,45,36,79,79,45,30,86,80,41,43,62,70,71,66,53,48,58,15,46,52,47,39,46,47,47,16,30,36,50,41,41,36,49,72,73,66,47,75,88,74,80,70,71,90,81,74,87,81,80,81,88,77,95,70,96,76,81,86,78,90,73,87,86,77,78,68,62,66,58,52,66,72,44,63,80,36,73,65,46,52,50,41,54,52,48,41,50,50,38,50,52,24,47,49,48,30,44,66,60,46,40,68,65,50,50,52,28,47,76,70,71,36,36,48,73,74,44,32,49,90,61,90,68,76,46,82,50,70,67,56,47,39,54,52,51,49,56,57,68,76,52,75,85,126

Foldseek 3Di:
DDDPVCVVLVVLLVCLPPQVVNVVVLLVVLLVLLLLLLQQLQVLVVVVVVVVVVCVPPVDDDDCVVVSVVSLVVSCPCLVSNLVSLQVNLVSLLSCLPSNPPCNSLVVCSQQVSLLSLLSSLVSLCVVLVNPLPPPDPPPPDDDDDDDPDDPPDDDPDDPPVVSVVCCPPPSVVSSVVSNVSSLVSLLSNCVSCLVVLVVCVVVVNNLVSRHDPDDGSHDDSVSSSSVNVVSSVDDPD

Sequence (238 aa):
MVCERNVDTWRRAAFFEETGETYRRVISVCLRPLEQLALNLGAGLESSLGEKSAYLSDQLRSPTDRLGDSRLHESFNDFQLCAWCARIVASLTASSRKEDRFGVAQLSGNNTAVISTLLSALLVVETFMGKKTNIQSSHHLMGAAGIKWAQMGTASRDSAVGLSEKRRGSPIYMKAYAMADILRTSIYFIVSAFHDEMLDSAKAGHLEKDWISSSKVLYGTRELLSQKLRLFLDFRAC

Nearest PDB structures (foldseek):
  6z0c-assembly4_D  TM=2.752E-01  e=4.841E+00  Escherichia coli

Mean predicted aligned error: 12.96 Å